Protein AF-E2A3V7-F1 (afdb_monomer_lite)

Secondary structure (DSSP, 8-state):
--------------HHHHHHHHHHHHHHHHHHHT--TTSS-GGGHHHHHHHHHHHHHTT-SSSPPPPPPHHHHHHHHHHHHHHHHHHHSHHHH---HHHHHHHHHHHHHTT--GGGBTTB-HHHHHHHS--SSHHHHHHHHHHHHHTTPPPPHHHHHHHHHHHHS-----SSS------------

pLDDT: mean 79.69, std 21.45, range [24.78, 97.12]

Foldseek 3Di:
DDDDPDPDDPDPQDPVNVVVLVVLVVVLVVLCVCQDPQLANVLCLLVNLLSNLVSVCVPPPPDDDDDDPPSSVSSLVVLLVVVVCLVPCCVPPNHDLLSLLSSLSSCLSVVHQCCPSVNHGSLCVSVVDQDPDPVSLVSSQVSCVSNVHDDDPVSVVVVVVVVPDPPDPPPDPDPDPDDPPPPDD

Structure (mmCIF, N/CA/C/O backbone):
data_AF-E2A3V7-F1
#
_entry.id   AF-E2A3V7-F1
#
loop_
_atom_site.group_PDB
_atom_site.id
_atom_site.type_symbol
_atom_site.label_atom_id
_atom_site.label_alt_id
_atom_site.label_comp_id
_atom_site.label_asym_id
_atom_site.label_entity_id
_atom_site.label_seq_id
_atom_site.pdbx_PDB_ins_code
_atom_site.Cartn_x
_atom_site.Cartn_y
_atom_site.Cartn_z
_atom_site.occupancy
_atom_site.B_iso_or_equiv
_atom_site.auth_seq_id
_atom_site.auth_comp_id
_atom_site.auth_asym_id
_atom_site.auth_atom_id
_atom_site.pdbx_PDB_model_num
ATOM 1 N N . MET A 1 1 ? 12.137 -19.706 5.304 1.00 30.70 1 MET A N 1
ATOM 2 C CA . MET A 1 1 ? 11.863 -20.109 6.697 1.00 30.70 1 MET A CA 1
ATOM 3 C C . MET A 1 1 ? 12.513 -19.044 7.560 1.00 30.70 1 MET A C 1
ATOM 5 O O . MET A 1 1 ? 13.729 -19.035 7.659 1.00 30.70 1 MET A O 1
ATOM 9 N N . PHE A 1 2 ? 11.740 -18.061 8.023 1.00 28.44 2 PHE A N 1
ATOM 10 C CA . PHE A 1 2 ? 12.255 -17.034 8.928 1.00 28.44 2 PHE A CA 1
ATOM 11 C C . PHE A 1 2 ? 12.338 -17.663 10.318 1.00 28.44 2 PHE A C 1
ATOM 13 O O . PHE A 1 2 ? 11.305 -17.965 10.907 1.00 28.44 2 PHE A O 1
ATOM 20 N N . SER A 1 3 ? 13.551 -17.925 10.801 1.00 24.78 3 SER A N 1
ATOM 21 C CA . SER A 1 3 ? 13.772 -18.336 12.187 1.00 24.78 3 SER A CA 1
ATOM 22 C C . SER A 1 3 ? 14.184 -17.111 12.990 1.00 24.78 3 SER A C 1
ATOM 24 O O . SER A 1 3 ? 15.312 -16.639 12.870 1.00 24.78 3 SER A O 1
ATOM 26 N N . LEU A 1 4 ? 13.267 -16.602 13.810 1.00 32.34 4 LEU A N 1
ATOM 27 C CA . LEU A 1 4 ? 13.596 -15.719 14.924 1.00 32.34 4 LEU A CA 1
ATOM 28 C C . LEU A 1 4 ? 14.219 -16.583 16.025 1.00 32.34 4 LEU A C 1
ATOM 30 O O . LEU A 1 4 ? 13.538 -17.388 16.656 1.00 32.34 4 LEU A O 1
ATOM 34 N N . ILE A 1 5 ? 15.526 -16.445 16.240 1.00 31.88 5 ILE A N 1
ATOM 35 C CA . ILE A 1 5 ? 16.156 -16.919 17.474 1.00 31.88 5 ILE A CA 1
ATOM 36 C C . ILE A 1 5 ? 15.884 -15.841 18.524 1.00 31.88 5 ILE A C 1
ATOM 38 O O . ILE A 1 5 ? 16.577 -14.827 18.572 1.00 31.88 5 ILE A O 1
ATOM 42 N N . ALA A 1 6 ? 14.857 -16.051 19.346 1.00 33.88 6 ALA A N 1
ATOM 43 C CA . ALA A 1 6 ? 14.651 -15.272 20.558 1.00 33.88 6 ALA A CA 1
ATOM 44 C C . ALA A 1 6 ? 15.677 -15.731 21.605 1.00 33.88 6 ALA A C 1
ATOM 46 O O . ALA A 1 6 ? 15.558 -16.813 22.183 1.00 33.88 6 ALA A O 1
ATOM 47 N N . LEU A 1 7 ? 16.710 -14.921 21.843 1.00 34.03 7 LEU A N 1
ATOM 48 C CA . LEU A 1 7 ? 17.455 -15.011 23.094 1.00 34.03 7 LEU A CA 1
ATOM 49 C C . LEU A 1 7 ? 16.530 -14.469 24.185 1.00 34.03 7 LEU A C 1
ATOM 51 O O . LEU A 1 7 ? 16.224 -13.280 24.204 1.00 34.03 7 LEU A O 1
ATOM 55 N N . ALA A 1 8 ? 16.050 -15.363 25.049 1.00 39.19 8 ALA A N 1
ATOM 56 C CA . ALA A 1 8 ? 15.228 -15.031 26.203 1.00 39.19 8 ALA A CA 1
ATOM 57 C C . ALA A 1 8 ? 16.027 -14.150 27.178 1.00 39.19 8 ALA A C 1
ATOM 59 O O . ALA A 1 8 ? 16.721 -14.643 28.065 1.00 39.19 8 ALA A O 1
ATOM 60 N N . GLY A 1 9 ? 15.954 -12.837 26.980 1.00 35.59 9 GLY A N 1
ATOM 61 C CA . GLY A 1 9 ? 16.241 -11.842 28.001 1.00 35.59 9 GLY A CA 1
ATOM 62 C C . GLY A 1 9 ? 14.918 -11.401 28.611 1.00 35.59 9 GLY A C 1
ATOM 63 O O . GLY A 1 9 ? 14.004 -11.043 27.873 1.00 35.59 9 GLY A O 1
ATOM 64 N N . ASN A 1 10 ? 14.795 -11.443 29.939 1.00 45.84 10 ASN A N 1
ATOM 65 C CA . ASN A 1 10 ? 13.705 -10.763 30.638 1.00 45.84 10 ASN A CA 1
ATOM 66 C C . ASN A 1 10 ? 13.708 -9.288 30.213 1.00 45.84 10 ASN A C 1
ATOM 68 O O . ASN A 1 10 ? 14.639 -8.558 30.552 1.00 45.84 10 ASN A O 1
ATOM 72 N N . VAL A 1 11 ? 12.693 -8.865 29.462 1.00 55.97 11 VAL A N 1
ATOM 73 C CA . VAL A 1 11 ? 12.508 -7.462 29.093 1.00 55.97 11 VAL A CA 1
ATOM 74 C C . VAL A 1 11 ? 11.832 -6.773 30.274 1.00 55.97 11 VAL A C 1
ATOM 76 O O . VAL A 1 11 ? 10.623 -6.882 30.462 1.00 55.97 11 VAL A O 1
ATOM 79 N N . GLU A 1 12 ? 12.618 -6.095 31.110 1.00 56.88 12 GLU A N 1
ATOM 80 C CA . GLU A 1 12 ? 12.076 -5.030 31.954 1.00 56.88 12 GLU A CA 1
ATOM 81 C C . GLU A 1 12 ? 11.557 -3.932 31.019 1.00 56.88 12 GLU A C 1
ATOM 83 O O . GLU A 1 12 ? 12.337 -3.250 30.358 1.00 56.88 12 GLU A O 1
ATOM 88 N N . MET A 1 13 ? 10.231 -3.813 30.920 1.00 61.72 13 MET A N 1
ATOM 89 C CA . MET A 1 13 ? 9.566 -2.771 30.140 1.00 61.72 13 MET A CA 1
ATOM 90 C C . MET A 1 13 ? 9.956 -1.405 30.713 1.00 61.72 13 MET A C 1
ATOM 92 O O . MET A 1 13 ? 9.699 -1.108 31.883 1.00 61.72 13 MET A O 1
ATOM 96 N N . THR A 1 14 ? 10.626 -0.586 29.908 1.00 78.19 14 THR A N 1
ATOM 97 C CA . THR A 1 14 ? 11.130 0.709 30.362 1.00 78.19 14 THR A CA 1
ATOM 98 C C . THR A 1 14 ? 10.001 1.740 30.391 1.00 78.19 14 THR A C 1
ATOM 100 O O . THR A 1 14 ? 8.995 1.612 29.697 1.00 78.19 14 THR A O 1
ATOM 103 N N . PHE A 1 15 ? 10.160 2.816 31.168 1.00 77.56 15 PHE A N 1
ATOM 104 C CA . PHE A 1 15 ? 9.196 3.929 31.183 1.00 77.56 15 PHE A CA 1
ATOM 105 C C . PHE A 1 15 ? 8.944 4.512 29.777 1.00 77.56 15 PHE A C 1
ATOM 107 O O . PHE A 1 15 ? 7.821 4.898 29.460 1.00 77.56 15 PHE A O 1
ATOM 114 N N . ALA A 1 16 ? 9.975 4.527 28.925 1.00 78.62 16 ALA A N 1
ATOM 115 C CA . ALA A 1 16 ? 9.869 4.975 27.540 1.00 78.62 16 ALA A CA 1
ATOM 116 C C . ALA A 1 16 ? 9.008 4.033 26.679 1.00 78.62 16 ALA A C 1
ATOM 118 O O . ALA A 1 16 ? 8.270 4.511 25.819 1.00 78.62 16 ALA A O 1
ATOM 119 N N . ASP A 1 17 ? 9.055 2.721 26.934 1.00 79.06 17 ASP A N 1
ATOM 120 C CA . ASP A 1 17 ? 8.226 1.739 26.224 1.00 79.06 17 ASP A CA 1
ATOM 121 C C . ASP A 1 17 ? 6.745 1.920 26.573 1.00 79.06 17 ASP A C 1
ATOM 123 O O . ASP A 1 17 ? 5.896 1.924 25.684 1.00 79.06 17 ASP A O 1
ATOM 127 N N . VAL A 1 18 ? 6.442 2.177 27.852 1.00 84.19 18 VAL A N 1
ATOM 128 C CA . VAL A 1 18 ? 5.075 2.471 28.314 1.00 84.19 18 VAL A CA 1
ATOM 129 C C . VAL A 1 18 ? 4.550 3.764 27.682 1.00 84.19 18 VAL A C 1
ATOM 131 O O . VAL A 1 18 ? 3.423 3.811 27.191 1.00 84.19 18 VAL A O 1
ATOM 134 N N . GLU A 1 19 ? 5.359 4.826 27.647 1.00 87.75 19 GLU A N 1
ATOM 13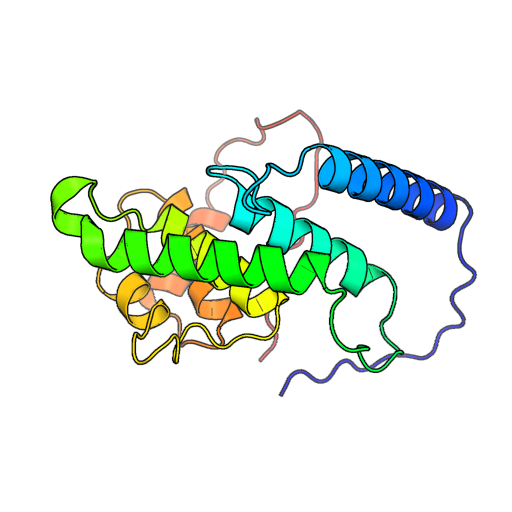5 C CA . GLU A 1 19 ? 4.974 6.082 26.994 1.00 87.75 19 GLU A CA 1
ATOM 136 C C . GLU A 1 19 ? 4.704 5.873 25.494 1.00 87.75 19 GLU A C 1
ATOM 138 O O . GLU A 1 19 ? 3.656 6.289 24.989 1.00 87.75 19 GLU A O 1
ATOM 143 N N . ALA A 1 20 ? 5.592 5.167 24.789 1.00 84.56 20 ALA A N 1
ATOM 144 C CA . ALA A 1 20 ? 5.411 4.839 23.378 1.00 84.56 20 ALA A CA 1
ATOM 145 C C . ALA A 1 20 ? 4.132 4.022 23.136 1.00 84.56 20 ALA A C 1
ATOM 147 O O . ALA A 1 20 ? 3.375 4.317 22.205 1.00 84.56 20 ALA A O 1
ATOM 148 N N . GLU A 1 21 ? 3.843 3.048 24.000 1.00 84.75 21 GLU A N 1
ATOM 149 C CA . GLU A 1 21 ? 2.642 2.226 23.909 1.00 84.75 21 GLU A CA 1
ATOM 150 C C . GLU A 1 21 ? 1.366 3.064 24.045 1.00 84.75 21 GLU A C 1
ATOM 152 O O . GLU A 1 21 ? 0.466 2.931 23.211 1.00 84.75 21 GLU A O 1
ATOM 157 N N . THR A 1 22 ? 1.314 3.993 25.007 1.00 88.62 22 THR A N 1
ATOM 158 C CA . THR A 1 22 ? 0.156 4.892 25.184 1.00 88.62 22 THR A CA 1
ATOM 159 C C . THR A 1 22 ? -0.054 5.826 23.989 1.00 88.62 22 THR A C 1
ATOM 161 O O . THR A 1 22 ? -1.193 6.086 23.581 1.00 88.62 22 THR A O 1
ATOM 164 N N . ILE A 1 23 ? 1.032 6.318 23.380 1.00 89.88 23 ILE A N 1
ATOM 165 C CA . ILE A 1 23 ? 0.968 7.159 22.179 1.00 89.88 23 ILE A CA 1
ATOM 166 C C . ILE A 1 23 ? 0.404 6.357 21.002 1.00 89.88 23 ILE A C 1
ATOM 168 O O . ILE A 1 23 ? -0.479 6.860 20.298 1.00 89.88 23 ILE A O 1
ATOM 172 N N . LEU A 1 24 ? 0.871 5.119 20.806 1.00 87.69 24 LEU A N 1
ATOM 173 C CA . LEU A 1 24 ? 0.377 4.221 19.760 1.00 87.69 24 LEU A CA 1
ATOM 174 C C . LEU A 1 24 ? -1.109 3.906 19.942 1.00 87.69 24 LEU A C 1
ATOM 176 O O . LEU A 1 24 ? -1.870 3.946 18.978 1.00 87.69 24 LEU A O 1
ATOM 180 N N . GLU A 1 25 ? -1.539 3.665 21.175 1.00 88.38 25 GLU A N 1
ATOM 181 C CA . GLU A 1 25 ? -2.933 3.384 21.517 1.00 88.38 25 GLU A CA 1
ATOM 182 C C . GLU A 1 25 ? -3.858 4.556 21.182 1.00 88.38 25 GLU A C 1
ATOM 184 O O . GLU A 1 25 ? -4.909 4.394 20.548 1.00 88.38 25 GLU A O 1
ATOM 189 N N . ARG A 1 26 ? -3.431 5.773 21.538 1.00 92.31 26 ARG A N 1
ATOM 190 C CA . ARG A 1 26 ? -4.162 7.000 21.216 1.00 92.31 26 ARG A CA 1
ATOM 191 C C . ARG A 1 26 ? -4.213 7.240 19.708 1.00 92.31 26 ARG A C 1
ATOM 193 O O . ARG A 1 26 ? -5.263 7.619 19.191 1.00 92.31 26 ARG A O 1
ATOM 200 N N . ALA A 1 27 ? -3.107 7.006 19.001 1.00 92.56 27 ALA A N 1
ATOM 201 C CA . ALA A 1 27 ? -3.040 7.147 17.550 1.00 92.56 27 ALA A CA 1
ATOM 202 C C . ALA A 1 27 ? -3.942 6.128 16.833 1.00 92.56 27 ALA A C 1
ATOM 204 O O . ALA A 1 27 ? -4.685 6.504 15.927 1.00 92.56 27 ALA A O 1
ATOM 205 N N . ALA A 1 28 ? -3.942 4.866 17.270 1.00 90.31 28 ALA A N 1
ATOM 206 C CA . ALA A 1 28 ? -4.816 3.826 16.733 1.00 90.31 28 ALA A CA 1
ATOM 207 C C . ALA A 1 28 ? -6.296 4.156 16.973 1.00 90.31 28 ALA A C 1
ATOM 209 O O . ALA A 1 28 ? -7.109 4.064 16.055 1.00 90.31 28 ALA A O 1
ATOM 210 N N . THR A 1 29 ? -6.641 4.615 18.180 1.00 91.19 29 THR A N 1
ATOM 211 C CA . THR A 1 29 ? -8.007 5.047 18.517 1.00 91.19 29 THR A CA 1
ATOM 212 C C . THR A 1 29 ? -8.454 6.216 17.639 1.00 91.19 29 THR A C 1
ATOM 214 O O . THR A 1 29 ? -9.566 6.210 17.107 1.00 91.19 29 THR A O 1
ATOM 217 N N . TRP A 1 30 ? -7.577 7.204 17.430 1.00 94.56 30 TRP A N 1
ATOM 218 C CA . TRP A 1 30 ? -7.853 8.312 16.520 1.00 94.56 30 TRP A CA 1
ATOM 219 C C . TRP A 1 30 ? -8.064 7.818 15.087 1.00 94.56 30 TRP A C 1
ATOM 221 O O . TRP A 1 30 ? -9.070 8.184 14.485 1.00 94.56 30 TRP A O 1
ATOM 231 N N . LEU A 1 31 ? -7.205 6.936 14.564 1.00 93.81 31 LEU A N 1
ATOM 232 C CA . LEU A 1 31 ? -7.370 6.368 13.222 1.00 93.81 31 LEU A CA 1
ATOM 233 C C . LEU A 1 31 ? -8.739 5.705 13.061 1.00 93.81 31 LEU A C 1
ATOM 235 O O . LEU A 1 31 ? -9.456 6.048 12.121 1.00 93.81 31 LEU A O 1
ATOM 239 N N . TRP A 1 32 ? -9.144 4.842 14.001 1.00 92.62 32 TRP A N 1
ATOM 240 C CA . TRP A 1 32 ? -10.462 4.196 13.983 1.00 92.62 32 TRP A CA 1
ATOM 241 C C . TRP A 1 32 ? -11.625 5.193 13.979 1.00 92.62 32 TRP A C 1
ATOM 243 O O . TRP A 1 32 ? -12.625 4.947 13.308 1.00 92.62 32 TRP A O 1
ATOM 253 N N . SER A 1 33 ? -11.487 6.338 14.658 1.00 92.56 33 SER A N 1
ATOM 254 C CA . SER A 1 33 ? -12.504 7.401 14.649 1.00 92.56 33 SER A CA 1
ATOM 255 C C . SER A 1 33 ? -12.647 8.119 13.301 1.00 92.56 33 SER A C 1
ATOM 257 O O . SER A 1 33 ? -13.683 8.725 13.045 1.00 92.56 33 SER A O 1
ATOM 259 N N . GLN A 1 34 ? -11.618 8.067 12.447 1.00 95.69 34 GLN A N 1
ATOM 260 C CA . GLN A 1 34 ? -11.614 8.709 11.127 1.00 95.69 34 GLN A CA 1
ATOM 261 C C . GLN A 1 34 ? -12.151 7.801 10.012 1.00 95.69 34 GLN A C 1
ATOM 263 O O . GLN A 1 34 ? -12.197 8.223 8.857 1.00 95.69 34 GLN A O 1
ATOM 268 N N . ARG A 1 35 ? -12.519 6.556 10.334 1.00 94.06 35 ARG A N 1
ATOM 269 C CA . ARG A 1 35 ? -13.013 5.593 9.350 1.00 94.06 35 ARG A CA 1
ATOM 270 C C . ARG A 1 35 ? -14.336 6.066 8.749 1.00 94.06 35 ARG A C 1
ATOM 272 O O . ARG A 1 35 ? -15.234 6.502 9.470 1.00 94.06 35 ARG A O 1
ATOM 279 N N . ASP A 1 36 ? -14.466 5.942 7.435 1.00 94.12 36 ASP A N 1
ATOM 280 C CA . ASP A 1 36 ? -15.695 6.282 6.728 1.00 94.12 36 ASP A CA 1
ATOM 281 C C . ASP A 1 36 ? -16.796 5.211 6.900 1.00 94.12 36 ASP A C 1
ATOM 283 O O . ASP A 1 36 ? -16.622 4.163 7.535 1.00 94.12 36 ASP A O 1
ATOM 287 N N . LYS A 1 37 ? -17.973 5.496 6.333 1.00 93.38 37 LYS A N 1
ATOM 288 C CA . LYS A 1 37 ? -19.150 4.611 6.371 1.00 93.38 37 LYS A CA 1
ATOM 289 C C . LYS A 1 37 ? -18.957 3.288 5.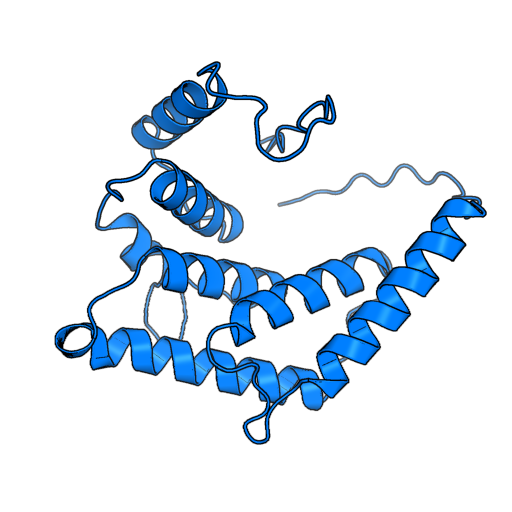617 1.00 93.38 37 LYS A C 1
ATOM 291 O O . LYS A 1 37 ? -19.688 2.342 5.890 1.00 93.38 37 LYS A O 1
ATOM 296 N N . ASP A 1 38 ? -17.997 3.232 4.697 1.00 92.44 38 ASP A N 1
ATOM 297 C CA . ASP A 1 38 ? -17.695 2.069 3.860 1.00 92.44 38 ASP A CA 1
ATOM 298 C C . ASP A 1 38 ? -16.561 1.227 4.490 1.00 92.44 38 ASP A C 1
ATOM 300 O O . ASP A 1 38 ? -15.994 0.339 3.860 1.00 92.44 38 ASP A O 1
ATOM 304 N N . ALA A 1 39 ? -16.249 1.487 5.768 1.00 92.31 39 ALA A N 1
ATOM 305 C CA . ALA A 1 39 ? -15.186 0.855 6.544 1.00 92.31 39 ALA A CA 1
ATOM 306 C C . ALA A 1 39 ? -13.762 1.094 5.997 1.00 92.31 39 ALA A C 1
ATOM 308 O O . ALA A 1 39 ? -12.849 0.318 6.305 1.00 92.31 39 ALA A O 1
ATOM 309 N N . GLY A 1 40 ? -13.556 2.176 5.241 1.00 93.38 40 GLY A N 1
ATOM 310 C CA . GLY A 1 40 ? -12.275 2.587 4.668 1.00 93.38 40 GLY A CA 1
ATOM 311 C C . GLY A 1 40 ? -11.782 3.957 5.147 1.00 93.38 40 GLY A C 1
ATOM 312 O O . GLY A 1 40 ? -12.306 4.552 6.091 1.00 93.38 40 GLY A O 1
ATOM 313 N N . TRP A 1 41 ? -10.725 4.435 4.485 1.00 95.50 41 TRP A N 1
ATOM 314 C CA . TRP A 1 41 ? -10.163 5.787 4.630 1.00 95.50 41 TRP A CA 1
ATOM 315 C C . TRP A 1 41 ? -9.984 6.427 3.246 1.00 95.50 41 TRP A C 1
ATOM 317 O O . TRP A 1 41 ? -8.936 6.995 2.928 1.00 95.50 41 TRP A O 1
ATOM 327 N N . GLY A 1 42 ? -10.983 6.273 2.372 1.00 91.25 42 GLY A N 1
ATOM 328 C CA . GLY A 1 42 ? -10.890 6.707 0.978 1.00 91.25 42 GLY A CA 1
ATOM 329 C C . GLY A 1 42 ? -9.661 6.127 0.262 1.00 91.25 42 GLY A C 1
ATOM 330 O O . GLY A 1 42 ? -9.529 4.920 0.110 1.00 91.25 42 GLY A O 1
ATOM 331 N N . ASN A 1 43 ? -8.737 6.986 -0.179 1.00 90.06 43 ASN A N 1
ATOM 332 C CA . ASN A 1 43 ? -7.533 6.553 -0.904 1.00 90.06 43 ASN A CA 1
ATOM 333 C C . ASN A 1 43 ? -6.432 5.960 -0.006 1.00 90.06 43 ASN A C 1
ATOM 335 O O . ASN A 1 43 ? -5.453 5.429 -0.535 1.00 90.06 43 ASN A O 1
ATOM 339 N N . ASP A 1 44 ? -6.565 6.056 1.318 1.00 94.56 44 ASP A N 1
ATOM 340 C CA . ASP A 1 44 ? -5.526 5.681 2.280 1.00 94.56 44 ASP A CA 1
ATOM 341 C C . ASP A 1 44 ? -5.852 4.395 3.056 1.00 94.56 44 ASP A C 1
ATOM 343 O O . ASP A 1 44 ? -5.067 3.997 3.920 1.00 94.56 44 ASP A O 1
ATOM 347 N N . THR A 1 45 ? -6.948 3.694 2.725 1.00 95.19 45 THR A N 1
ATOM 348 C CA . THR A 1 45 ? -7.381 2.445 3.386 1.00 95.19 45 THR A CA 1
ATOM 349 C C . THR A 1 45 ? -6.225 1.458 3.567 1.00 95.19 45 THR A C 1
ATOM 351 O O . THR A 1 45 ? -5.980 0.967 4.668 1.00 95.19 45 THR A O 1
ATOM 354 N N . HIS A 1 46 ? -5.444 1.218 2.512 1.00 94.06 46 HIS A N 1
ATOM 355 C CA . HIS A 1 46 ? -4.298 0.308 2.547 1.00 94.06 46 HIS A CA 1
ATOM 356 C C . HIS A 1 46 ? -3.158 0.780 3.462 1.00 94.06 46 HIS A C 1
ATOM 358 O O . HIS A 1 46 ? -2.485 -0.044 4.078 1.00 94.06 46 HIS A O 1
ATOM 364 N N . ARG A 1 47 ? -2.926 2.096 3.572 1.00 94.00 47 ARG A N 1
ATOM 365 C CA . ARG A 1 47 ? -1.867 2.656 4.426 1.00 94.00 47 ARG A CA 1
ATOM 366 C C . ARG A 1 47 ? -2.251 2.539 5.883 1.00 94.00 47 ARG A C 1
ATOM 368 O O . ARG A 1 47 ? -1.448 2.075 6.686 1.00 94.00 47 ARG A O 1
ATOM 375 N N . VAL A 1 48 ? -3.482 2.928 6.203 1.00 94.06 48 VAL A N 1
ATOM 376 C CA . VAL A 1 48 ? -4.009 2.837 7.563 1.00 94.06 48 VAL A CA 1
ATOM 377 C C . VAL A 1 48 ? -4.042 1.379 8.006 1.00 94.06 48 VAL A C 1
ATOM 379 O O . VAL A 1 48 ? -3.549 1.068 9.087 1.00 94.06 48 VAL A O 1
ATOM 382 N N . LEU A 1 49 ? -4.509 0.469 7.147 1.00 93.06 49 LEU A N 1
ATOM 383 C CA . LEU A 1 49 ? -4.523 -0.960 7.449 1.00 93.06 49 LEU A CA 1
ATOM 384 C C . LEU A 1 49 ? -3.114 -1.511 7.707 1.00 93.06 49 LEU A C 1
ATOM 386 O O . LEU A 1 49 ? -2.902 -2.198 8.705 1.00 93.06 49 LEU A O 1
ATOM 390 N N . LEU A 1 50 ? -2.140 -1.176 6.853 1.00 93.44 50 LEU A N 1
ATOM 391 C CA . LEU A 1 50 ? -0.741 -1.562 7.044 1.00 93.44 50 LEU A CA 1
ATOM 392 C C . LEU A 1 50 ? -0.196 -1.061 8.390 1.00 93.44 50 LEU A C 1
ATOM 394 O O . LEU A 1 50 ? 0.370 -1.845 9.147 1.00 93.44 50 LEU A O 1
ATOM 398 N N . VAL A 1 51 ? -0.393 0.221 8.707 1.00 92.38 51 VAL A N 1
ATOM 399 C CA . VAL A 1 51 ? 0.104 0.827 9.952 1.00 92.38 51 VAL A CA 1
ATOM 400 C C . VAL A 1 51 ? -0.553 0.200 11.180 1.00 92.38 51 VAL A C 1
ATOM 402 O O . VAL A 1 51 ? 0.156 -0.161 12.115 1.00 92.38 51 VAL A O 1
ATOM 405 N N . LEU A 1 52 ? -1.875 0.002 11.172 1.00 90.31 52 LEU A N 1
ATOM 406 C CA . LEU A 1 52 ? -2.591 -0.651 12.274 1.00 90.31 52 LEU A CA 1
ATOM 407 C C . LEU A 1 52 ? -2.084 -2.079 12.510 1.00 90.31 52 LEU A C 1
ATOM 409 O O . LEU A 1 52 ? -1.947 -2.505 13.656 1.00 90.31 52 LEU A O 1
ATOM 413 N N . ARG A 1 53 ? -1.764 -2.819 11.442 1.00 88.44 53 ARG A N 1
ATOM 414 C CA . ARG A 1 53 ? -1.196 -4.166 11.565 1.00 88.44 53 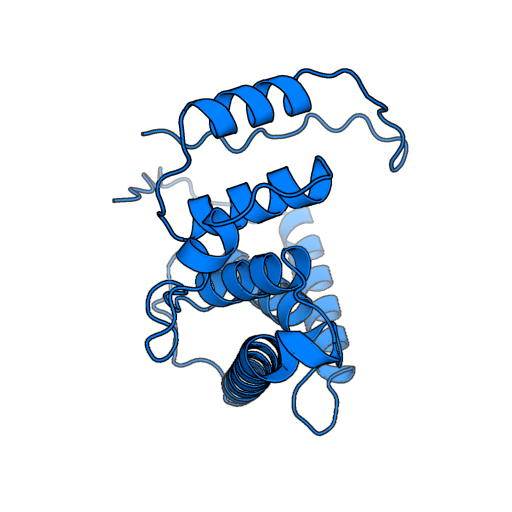ARG A CA 1
ATOM 415 C C . ARG A 1 53 ? 0.222 -4.164 12.098 1.00 88.44 53 ARG A C 1
ATOM 417 O O . ARG A 1 53 ? 0.502 -4.946 12.996 1.00 88.44 53 ARG A O 1
ATOM 424 N N . LEU A 1 54 ? 1.088 -3.290 11.597 1.00 86.69 54 LEU A N 1
ATOM 425 C CA . LEU A 1 54 ? 2.456 -3.178 12.102 1.00 86.69 54 LEU A CA 1
ATOM 426 C C . LEU A 1 54 ? 2.480 -2.744 13.576 1.00 86.69 54 LEU A C 1
ATOM 428 O O . LEU A 1 54 ? 3.233 -3.314 14.360 1.00 86.69 54 LEU A O 1
ATOM 432 N N . ALA A 1 55 ? 1.608 -1.812 13.972 1.00 84.44 55 ALA A N 1
ATOM 433 C CA . ALA A 1 55 ? 1.471 -1.387 15.364 1.00 84.44 55 ALA A CA 1
ATOM 434 C C . ALA A 1 55 ? 0.995 -2.527 16.280 1.00 84.44 55 ALA A C 1
ATOM 436 O O . ALA A 1 55 ? 1.470 -2.644 17.404 1.00 84.44 55 ALA A O 1
ATOM 437 N N . ASN A 1 56 ? 0.088 -3.386 15.801 1.00 78.50 56 ASN A N 1
ATOM 438 C CA . ASN A 1 56 ? -0.409 -4.515 16.586 1.00 78.50 56 ASN A CA 1
ATOM 439 C C . ASN A 1 56 ? 0.590 -5.681 16.656 1.00 78.50 56 ASN A C 1
ATOM 441 O O . ASN A 1 56 ? 0.694 -6.334 17.685 1.00 78.50 56 ASN A O 1
ATOM 445 N N . LEU A 1 57 ? 1.344 -5.933 15.580 1.00 65.00 57 LEU A N 1
ATOM 446 C CA . LEU A 1 57 ? 2.419 -6.933 15.577 1.00 65.00 57 LEU A CA 1
ATOM 447 C C . LEU A 1 57 ? 3.533 -6.576 16.568 1.00 65.00 57 LEU A C 1
ATOM 449 O O . LEU A 1 57 ? 4.119 -7.469 17.155 1.00 65.00 57 LEU A O 1
ATOM 453 N N . SER A 1 58 ? 3.774 -5.284 16.810 1.00 59.81 58 SER A N 1
ATOM 454 C CA . SER A 1 58 ? 4.733 -4.828 17.823 1.00 59.81 58 SER A CA 1
ATOM 455 C C . SER A 1 58 ? 4.329 -5.156 19.269 1.00 59.81 58 SER A C 1
ATOM 457 O O . SER A 1 58 ? 5.152 -4.965 20.162 1.00 59.81 58 SER A O 1
ATOM 459 N N . ARG A 1 59 ? 3.078 -5.566 19.525 1.00 61.62 59 ARG A N 1
ATOM 460 C CA . ARG A 1 59 ? 2.536 -5.758 20.881 1.00 61.62 59 ARG A CA 1
ATOM 461 C C . ARG A 1 59 ? 2.534 -7.213 21.356 1.00 61.62 59 ARG A C 1
ATOM 463 O O . ARG A 1 59 ? 2.582 -7.432 22.557 1.00 61.62 59 ARG A O 1
ATOM 470 N N . ASP A 1 60 ? 2.495 -8.191 20.449 1.00 54.06 60 ASP A N 1
ATOM 471 C CA . ASP A 1 60 ? 2.274 -9.603 20.798 1.00 54.06 60 ASP A CA 1
ATOM 472 C C . ASP A 1 60 ? 3.121 -10.554 19.931 1.00 54.06 60 ASP A C 1
ATOM 474 O O . ASP A 1 60 ? 2.644 -11.127 18.951 1.00 54.06 60 ASP A O 1
ATOM 478 N N . ASP A 1 61 ? 4.381 -10.781 20.319 1.00 54.69 61 ASP A N 1
ATOM 479 C CA . ASP A 1 61 ? 5.234 -11.808 19.690 1.00 54.69 61 ASP A CA 1
ATOM 480 C C . ASP A 1 61 ? 4.856 -13.246 20.119 1.00 54.69 61 ASP A C 1
ATOM 482 O O . ASP A 1 61 ? 5.247 -14.215 19.469 1.00 54.69 61 ASP A O 1
ATOM 486 N N . ASN A 1 62 ? 4.079 -13.409 21.201 1.00 52.12 62 ASN A N 1
ATOM 487 C CA . ASN A 1 62 ? 3.834 -14.706 21.854 1.00 52.12 62 ASN A CA 1
ATOM 488 C C . ASN A 1 62 ? 2.368 -15.173 21.868 1.00 52.12 62 ASN A C 1
ATOM 490 O O . ASN A 1 62 ? 2.070 -16.221 22.448 1.00 52.12 62 ASN A O 1
ATOM 494 N N . VAL A 1 63 ? 1.445 -14.443 21.239 1.00 51.75 63 VAL A N 1
ATOM 495 C CA . VAL A 1 63 ? 0.017 -14.792 21.249 1.00 51.75 63 VAL A CA 1
ATOM 496 C C . VAL A 1 63 ? -0.424 -15.210 19.852 1.00 51.75 63 VAL A C 1
ATOM 498 O O . VAL A 1 63 ? -0.341 -14.450 18.891 1.00 51.75 63 VAL A O 1
ATOM 501 N N . THR A 1 64 ? -0.922 -16.445 19.732 1.00 50.53 64 THR A N 1
ATOM 502 C CA . THR A 1 64 ? -1.608 -16.921 18.523 1.00 50.53 64 THR A CA 1
ATOM 503 C C . THR A 1 64 ? -2.686 -15.908 18.131 1.00 50.53 64 THR A C 1
ATOM 505 O O . THR A 1 64 ? -3.559 -15.641 18.962 1.00 50.53 64 THR A O 1
ATOM 508 N N . PRO A 1 65 ? -2.666 -15.348 16.906 1.00 53.88 65 PRO A N 1
ATOM 509 C CA . PRO A 1 65 ? -3.599 -14.296 16.546 1.00 53.88 65 PRO A CA 1
ATOM 510 C C . PRO A 1 65 ? -5.031 -14.817 16.673 1.00 53.88 65 PRO A C 1
ATOM 512 O O . PRO A 1 65 ? -5.432 -15.741 15.962 1.00 53.88 65 PRO A O 1
ATOM 515 N N . SER A 1 66 ? -5.810 -14.217 17.577 1.00 58.94 66 SER A N 1
ATOM 516 C CA . SER A 1 66 ? -7.265 -14.354 17.552 1.00 58.94 66 SER A CA 1
ATOM 517 C C . SER A 1 66 ? -7.778 -13.952 16.169 1.00 58.94 66 SER A C 1
ATOM 519 O O . SER A 1 66 ? -7.151 -13.142 15.474 1.00 58.94 66 SER A O 1
ATOM 521 N N . ALA A 1 67 ? -8.937 -14.491 15.777 1.00 60.78 67 ALA A N 1
ATOM 522 C CA . ALA A 1 67 ? -9.635 -14.018 14.589 1.00 60.78 67 ALA A CA 1
ATOM 523 C C . ALA A 1 67 ? -9.676 -12.476 14.603 1.00 60.78 67 ALA A C 1
ATOM 525 O O . ALA A 1 67 ? -9.951 -11.890 15.660 1.00 60.78 67 ALA A O 1
ATOM 526 N N . PRO A 1 68 ? -9.354 -11.816 13.474 1.00 70.06 68 PRO A N 1
ATOM 527 C CA . PRO A 1 68 ? -9.287 -10.365 13.425 1.00 70.06 68 PRO A CA 1
ATOM 528 C C . PRO A 1 68 ? -10.640 -9.767 13.842 1.00 70.06 68 PRO A C 1
ATOM 530 O O . PRO A 1 68 ? -11.673 -10.323 13.452 1.00 70.06 68 PRO A O 1
ATOM 533 N N . PRO A 1 69 ? -10.661 -8.647 14.591 1.00 83.75 69 PRO A N 1
ATOM 534 C CA . PRO A 1 69 ? -11.900 -7.949 14.925 1.00 83.75 69 PRO A CA 1
ATOM 535 C C . PRO A 1 69 ? -12.751 -7.698 13.675 1.00 83.75 69 PRO A C 1
ATOM 537 O O . PRO A 1 69 ? -12.206 -7.501 12.584 1.00 83.75 69 PRO A O 1
ATOM 540 N N . LEU A 1 70 ? -14.078 -7.702 13.817 1.00 87.31 70 LEU A N 1
ATOM 541 C CA . LEU A 1 70 ? -15.002 -7.531 12.688 1.00 87.31 70 LEU A CA 1
ATOM 542 C C . LEU A 1 70 ? -14.695 -6.248 11.902 1.00 87.31 70 LEU A C 1
ATOM 544 O O . LEU A 1 70 ? -14.712 -6.238 10.676 1.00 87.31 70 LEU A O 1
ATOM 548 N N . GLU A 1 71 ? -14.335 -5.186 12.611 1.00 87.94 71 GLU A N 1
ATOM 549 C CA . GLU A 1 71 ? -13.922 -3.899 12.067 1.00 87.94 71 GLU A CA 1
ATOM 550 C C . GLU A 1 71 ? -12.751 -4.036 11.096 1.00 87.94 71 GLU A C 1
ATOM 552 O O . GLU A 1 71 ? -12.757 -3.429 10.026 1.00 87.94 71 GLU A O 1
ATOM 557 N N . LEU A 1 72 ? -11.768 -4.858 11.461 1.00 88.44 72 LEU A N 1
ATOM 558 C CA . LEU A 1 72 ? -10.583 -5.116 10.659 1.00 88.44 72 LEU A CA 1
ATOM 559 C C . LEU A 1 72 ? -10.916 -5.996 9.447 1.00 88.44 72 LEU A C 1
ATOM 561 O O . LEU A 1 72 ? -10.365 -5.783 8.369 1.00 88.44 72 LEU A O 1
ATOM 565 N N . GLN A 1 73 ? -11.844 -6.947 9.597 1.00 91.00 73 GLN A N 1
ATOM 566 C CA . GLN A 1 73 ? -12.334 -7.762 8.481 1.00 91.00 73 GLN A CA 1
ATOM 567 C C . GLN A 1 73 ? -13.074 -6.915 7.439 1.00 91.00 73 GLN A C 1
ATOM 569 O O . GLN A 1 73 ? -12.847 -7.085 6.242 1.00 91.00 73 GLN A O 1
ATOM 574 N N . LEU A 1 74 ? -13.917 -5.976 7.879 1.00 93.62 74 LEU A N 1
ATOM 575 C CA . LEU A 1 74 ? -14.630 -5.060 6.986 1.00 93.62 74 LEU A CA 1
ATOM 576 C C . LEU A 1 74 ? -13.657 -4.169 6.211 1.00 93.62 74 LEU A C 1
ATOM 578 O O . LEU A 1 74 ? -13.749 -4.089 4.988 1.00 93.62 74 LEU A O 1
ATOM 582 N N . THR A 1 75 ? -12.672 -3.579 6.892 1.00 94.31 75 THR A N 1
ATOM 583 C CA . THR A 1 75 ? -11.623 -2.789 6.233 1.00 94.31 75 THR A CA 1
ATOM 584 C C . THR A 1 75 ? -10.803 -3.628 5.251 1.00 94.31 75 THR A C 1
ATOM 586 O O . THR A 1 75 ? -10.480 -3.155 4.162 1.00 94.31 75 THR A O 1
ATOM 589 N N . ALA A 1 76 ? -10.497 -4.887 5.582 1.00 94.00 76 ALA A N 1
ATOM 590 C CA . ALA A 1 76 ? -9.819 -5.789 4.654 1.00 94.00 76 ALA A CA 1
ATOM 591 C C . ALA A 1 76 ? -10.655 -6.024 3.387 1.00 94.00 76 ALA A C 1
ATOM 593 O O . ALA A 1 76 ? -10.127 -5.915 2.284 1.00 94.00 76 ALA A O 1
ATOM 594 N N . LYS A 1 77 ? -11.966 -6.264 3.523 1.00 95.56 77 LYS A N 1
ATOM 595 C CA . LYS A 1 77 ? -12.872 -6.412 2.373 1.00 95.56 77 LYS A CA 1
ATOM 596 C C . LYS A 1 77 ? -12.999 -5.143 1.545 1.00 95.56 77 LYS A C 1
ATOM 598 O O . LYS A 1 77 ? -12.974 -5.232 0.320 1.00 95.56 77 LYS A O 1
ATOM 603 N N . GLN A 1 78 ? -13.046 -3.981 2.185 1.00 96.62 78 GLN A N 1
ATOM 604 C CA . GLN A 1 78 ? -13.028 -2.707 1.475 1.00 96.62 78 GLN A CA 1
ATOM 605 C C . GLN A 1 78 ? -11.740 -2.547 0.651 1.00 96.62 78 GLN A C 1
ATOM 607 O O . GLN A 1 78 ? -11.798 -2.223 -0.533 1.00 96.62 78 GLN A O 1
ATOM 612 N N . MET A 1 79 ? -10.580 -2.879 1.226 1.00 96.38 79 MET A N 1
ATOM 613 C CA . MET A 1 79 ? -9.306 -2.870 0.503 1.00 96.38 79 MET A CA 1
ATOM 614 C C . MET A 1 79 ? -9.297 -3.849 -0.685 1.00 96.38 79 MET A C 1
ATOM 616 O O . MET A 1 79 ? -8.829 -3.494 -1.764 1.00 96.38 79 MET A O 1
ATOM 620 N N . GLU A 1 80 ? -9.813 -5.071 -0.520 1.00 96.38 80 GLU A N 1
ATOM 621 C CA . GLU A 1 80 ? -9.911 -6.043 -1.620 1.00 96.38 80 GLU A CA 1
ATOM 622 C C . GLU A 1 80 ? -10.746 -5.493 -2.793 1.00 96.38 80 GLU A C 1
ATOM 624 O O . GLU A 1 80 ? -10.345 -5.639 -3.950 1.00 96.38 80 GLU A O 1
ATOM 629 N N . LEU A 1 81 ? -11.865 -4.812 -2.513 1.00 95.62 81 LEU A N 1
ATOM 630 C CA . LEU A 1 81 ? -12.683 -4.158 -3.540 1.00 95.62 81 LEU A CA 1
ATOM 631 C C . LEU A 1 81 ? -11.909 -3.056 -4.269 1.00 95.62 81 LEU A C 1
ATOM 633 O O . LEU A 1 81 ? -11.962 -2.977 -5.497 1.00 95.62 81 LEU A O 1
ATOM 637 N N . GLU A 1 82 ? -11.155 -2.231 -3.542 1.00 94.56 82 GLU A N 1
ATOM 638 C CA . GLU A 1 82 ? -10.317 -1.195 -4.151 1.00 94.56 82 GLU A CA 1
ATOM 639 C C . GLU A 1 82 ? -9.243 -1.786 -5.084 1.00 94.56 82 GLU A C 1
ATOM 641 O O . GLU A 1 82 ? -8.996 -1.237 -6.162 1.00 94.56 82 GLU A O 1
ATOM 646 N N . ILE A 1 83 ? -8.641 -2.928 -4.719 1.00 95.25 83 ILE A N 1
ATOM 647 C CA . ILE A 1 83 ? -7.685 -3.647 -5.578 1.00 95.25 83 ILE A CA 1
ATOM 648 C C . ILE A 1 83 ? -8.381 -4.136 -6.850 1.00 95.25 83 ILE A C 1
ATOM 650 O O . ILE A 1 83 ? -7.878 -3.907 -7.951 1.00 95.25 83 ILE A O 1
ATOM 654 N N . VAL A 1 84 ? -9.548 -4.776 -6.729 1.00 94.56 84 VAL A N 1
ATOM 655 C CA . VAL A 1 84 ? -10.317 -5.249 -7.894 1.00 94.56 84 VAL A CA 1
ATOM 656 C C . VAL A 1 84 ? -10.668 -4.083 -8.821 1.00 94.56 84 VAL A C 1
ATOM 658 O O . VAL A 1 84 ? -10.490 -4.186 -10.035 1.00 94.56 84 VAL A O 1
ATOM 661 N N . LEU A 1 85 ? -11.085 -2.941 -8.269 1.00 92.25 85 LEU A N 1
ATOM 662 C CA . LEU A 1 85 ? -11.366 -1.736 -9.049 1.00 92.25 85 LEU A CA 1
ATOM 663 C C . LEU A 1 85 ? -10.117 -1.191 -9.753 1.00 92.25 85 LEU A C 1
ATOM 665 O O . LEU A 1 85 ? -10.212 -0.806 -10.920 1.00 92.25 85 LEU A O 1
ATOM 669 N N . LEU A 1 86 ? -8.953 -1.192 -9.091 1.00 92.00 86 LEU A N 1
ATOM 670 C CA . LEU A 1 86 ? -7.674 -0.810 -9.700 1.00 92.00 86 LEU A CA 1
ATOM 671 C C . LEU A 1 86 ? -7.329 -1.718 -10.890 1.00 92.00 86 LEU A C 1
ATOM 673 O O . LEU A 1 86 ? -6.894 -1.225 -11.930 1.00 92.00 86 LEU A O 1
ATOM 677 N N . LEU A 1 87 ? -7.548 -3.029 -10.756 1.00 91.31 87 LEU A N 1
ATOM 678 C CA . LEU A 1 87 ? -7.273 -4.006 -11.811 1.00 91.31 87 LEU A CA 1
ATOM 679 C C . LEU A 1 87 ? -8.268 -3.912 -12.972 1.00 91.31 87 LEU A C 1
ATOM 681 O O . LEU A 1 87 ? -7.862 -3.995 -14.128 1.00 91.31 87 LEU A O 1
ATOM 685 N N . TRP A 1 88 ? -9.560 -3.717 -12.710 1.00 90.94 88 TRP A N 1
ATOM 686 C CA . TRP A 1 88 ? -10.578 -3.654 -13.764 1.00 90.94 88 TRP A CA 1
ATOM 687 C C . TRP A 1 88 ? -10.596 -2.318 -14.504 1.00 90.94 88 TRP A C 1
ATOM 689 O O . TRP A 1 88 ? -10.680 -2.300 -15.731 1.00 90.94 88 TRP A O 1
ATOM 699 N N . ARG A 1 89 ? -10.462 -1.195 -13.791 1.00 89.81 89 ARG A N 1
ATOM 700 C CA . ARG A 1 89 ? -10.559 0.155 -14.376 1.00 89.81 89 ARG A CA 1
ATOM 701 C C . ARG A 1 89 ? -9.210 0.744 -14.793 1.00 89.81 89 ARG A C 1
ATOM 703 O O . ARG A 1 89 ? -9.132 1.936 -15.088 1.00 89.81 89 ARG A O 1
ATOM 710 N N . HIS A 1 90 ? -8.156 -0.073 -14.880 1.00 85.00 90 HIS A N 1
ATOM 711 C CA . HIS A 1 90 ? -6.808 0.383 -15.247 1.00 85.00 90 HIS A CA 1
ATOM 712 C C . HIS A 1 90 ? -6.752 1.111 -16.602 1.00 85.00 90 HIS A C 1
ATOM 714 O O . HIS A 1 90 ? -5.888 1.962 -16.798 1.00 85.00 90 HIS A O 1
ATOM 720 N N . ARG A 1 91 ? -7.672 0.808 -17.532 1.00 84.56 91 ARG A N 1
ATOM 721 C CA . ARG A 1 91 ? -7.768 1.493 -18.834 1.00 84.56 91 ARG A CA 1
ATOM 722 C C . ARG A 1 91 ? -8.375 2.894 -18.749 1.00 84.56 91 ARG A C 1
ATOM 724 O O . ARG A 1 91 ? -8.053 3.731 -19.579 1.00 84.56 91 ARG A O 1
ATOM 731 N N . GLU A 1 92 ? -9.249 3.135 -17.776 1.00 87.25 92 GLU A N 1
ATOM 732 C CA . GLU A 1 92 ? -9.950 4.414 -17.604 1.00 87.25 92 GLU A CA 1
ATOM 733 C C . GLU A 1 92 ? -9.166 5.374 -16.706 1.00 87.25 92 GLU A C 1
ATOM 735 O O . GLU A 1 92 ? -9.061 6.559 -17.002 1.00 87.25 92 GLU A O 1
ATOM 740 N N . VAL A 1 93 ? -8.628 4.858 -15.596 1.00 80.25 93 VAL A N 1
ATOM 741 C CA . VAL A 1 93 ? -8.006 5.660 -14.524 1.00 80.25 93 VAL A CA 1
ATOM 742 C C . VAL A 1 93 ? -6.472 5.616 -14.592 1.00 80.25 93 VAL A C 1
ATOM 744 O O . VAL A 1 93 ? -5.790 6.385 -13.920 1.00 80.25 93 VAL A O 1
ATOM 747 N N . GLY A 1 94 ? -5.916 4.744 -15.435 1.00 82.50 94 GLY A N 1
ATOM 748 C CA . GLY A 1 94 ? -4.488 4.457 -15.475 1.00 82.50 94 GLY A CA 1
ATOM 749 C C . GLY A 1 94 ? -4.069 3.468 -14.385 1.00 82.50 94 GLY A C 1
ATOM 750 O O . GLY A 1 94 ? -4.660 3.380 -13.307 1.00 82.50 94 GLY A O 1
ATOM 751 N N . PHE A 1 95 ? -3.029 2.693 -14.677 1.00 86.88 95 PHE A N 1
ATOM 752 C CA . PHE A 1 95 ? -2.442 1.758 -13.724 1.00 86.88 95 PHE A CA 1
ATOM 753 C C . PHE A 1 95 ? -1.425 2.474 -12.824 1.00 86.88 95 PHE A C 1
ATOM 755 O O . PHE A 1 95 ? -0.506 3.120 -13.323 1.00 86.88 95 PHE A O 1
ATOM 762 N N . SER A 1 96 ? -1.564 2.337 -11.500 1.00 90.25 96 SER A N 1
ATOM 763 C CA . SER A 1 96 ? -0.627 2.912 -10.525 1.00 90.25 96 SER A CA 1
ATOM 764 C C . SER A 1 96 ? 0.203 1.814 -9.842 1.00 90.25 96 SER A C 1
ATOM 766 O O . SER A 1 96 ? -0.322 1.129 -8.956 1.00 90.25 96 SER A O 1
ATOM 768 N N . PRO A 1 97 ? 1.499 1.654 -10.188 1.00 91.19 97 PRO A N 1
ATOM 769 C CA . PRO A 1 97 ? 2.366 0.663 -9.548 1.00 91.19 97 PRO A CA 1
ATOM 770 C C . PRO A 1 97 ? 2.599 0.970 -8.063 1.00 91.19 97 PRO A C 1
ATOM 772 O O . PRO A 1 97 ? 2.676 0.050 -7.257 1.00 91.19 97 PRO A O 1
ATOM 775 N N . VAL A 1 98 ? 2.630 2.251 -7.676 1.00 92.62 98 VAL A N 1
ATOM 776 C CA . VAL A 1 98 ? 2.731 2.689 -6.270 1.00 92.62 98 VAL A CA 1
ATOM 777 C C . VAL A 1 98 ? 1.558 2.181 -5.453 1.00 92.62 98 VAL A C 1
ATOM 779 O O . VAL A 1 98 ? 1.743 1.595 -4.387 1.00 92.62 98 VAL A O 1
ATOM 782 N N . ARG A 1 99 ? 0.338 2.401 -5.954 1.00 93.69 99 ARG A N 1
ATOM 783 C CA . ARG A 1 99 ? -0.868 1.999 -5.236 1.00 93.69 99 ARG A CA 1
ATOM 784 C C . ARG A 1 99 ? -0.934 0.480 -5.112 1.00 93.69 99 ARG A C 1
ATOM 786 O O . ARG A 1 99 ? -1.183 -0.021 -4.021 1.00 93.69 99 ARG A O 1
ATOM 793 N N . LEU A 1 100 ? -0.629 -0.246 -6.193 1.00 95.19 100 LEU A N 1
ATOM 794 C CA . LEU A 1 100 ? -0.570 -1.704 -6.145 1.00 95.19 100 LEU A CA 1
ATOM 795 C C . LEU A 1 100 ? 0.502 -2.199 -5.161 1.00 95.19 100 LEU A C 1
ATOM 797 O O . LEU A 1 100 ? 0.219 -3.084 -4.361 1.00 95.19 100 LEU A O 1
ATOM 801 N N . ALA A 1 101 ? 1.692 -1.592 -5.138 1.00 96.12 101 ALA A N 1
ATOM 802 C CA . ALA A 1 101 ? 2.739 -1.941 -4.179 1.00 96.12 101 ALA A CA 1
ATOM 803 C C . ALA A 1 101 ? 2.282 -1.741 -2.728 1.00 96.12 101 ALA A C 1
ATOM 805 O O . ALA A 1 101 ? 2.441 -2.638 -1.901 1.00 96.12 101 ALA A O 1
ATOM 806 N N . HIS A 1 102 ? 1.634 -0.620 -2.413 1.00 96.38 102 HIS A N 1
ATOM 807 C CA . HIS A 1 102 ? 1.100 -0.422 -1.072 1.00 96.38 102 HIS A CA 1
ATOM 808 C C . HIS A 1 102 ? -0.006 -1.422 -0.702 1.00 96.38 102 HIS A C 1
ATOM 810 O O . HIS A 1 102 ? 0.002 -1.924 0.422 1.00 96.38 102 HIS A O 1
ATOM 816 N N . TYR A 1 103 ? -0.909 -1.762 -1.630 1.00 97.12 103 TYR A N 1
ATOM 817 C CA . TYR A 1 103 ? -1.890 -2.826 -1.403 1.00 97.12 103 TYR A CA 1
ATOM 818 C C . TYR A 1 103 ? -1.207 -4.156 -1.081 1.00 97.12 103 TYR A C 1
ATOM 820 O O . TYR A 1 103 ? -1.569 -4.806 -0.107 1.00 97.12 103 TYR A O 1
ATOM 828 N N . THR A 1 104 ? -0.170 -4.537 -1.831 1.00 97.06 104 THR A N 1
ATOM 829 C CA . THR A 1 104 ? 0.550 -5.795 -1.572 1.00 97.06 104 THR A CA 1
ATOM 830 C C . THR A 1 104 ? 1.264 -5.802 -0.216 1.00 97.06 104 THR A C 1
ATOM 832 O O . THR A 1 104 ? 1.272 -6.825 0.462 1.00 97.06 104 THR A O 1
ATOM 835 N N . LEU A 1 105 ? 1.801 -4.662 0.236 1.00 96.81 105 LEU A N 1
ATOM 836 C CA . LEU A 1 105 ? 2.377 -4.537 1.579 1.00 96.81 105 LEU A CA 1
ATOM 837 C C . LEU A 1 105 ? 1.311 -4.693 2.669 1.00 96.81 105 LEU A C 1
ATOM 839 O O . LEU A 1 105 ? 1.527 -5.430 3.630 1.00 96.81 105 LEU A O 1
ATOM 843 N N . ALA A 1 106 ? 0.153 -4.052 2.501 1.00 96.00 106 ALA A N 1
ATOM 844 C CA . ALA A 1 106 ? -0.974 -4.195 3.418 1.00 96.00 106 ALA A CA 1
ATOM 845 C C . ALA A 1 106 ? -1.496 -5.642 3.462 1.00 96.00 106 ALA A C 1
ATOM 847 O O . ALA A 1 106 ? -1.754 -6.169 4.542 1.00 96.00 106 ALA A O 1
ATOM 848 N N . MET A 1 107 ? -1.577 -6.319 2.311 1.00 94.94 107 MET A N 1
ATOM 849 C CA . MET A 1 107 ? -1.938 -7.737 2.234 1.00 94.94 107 MET A CA 1
ATOM 850 C C . MET A 1 107 ? -0.962 -8.624 3.007 1.00 94.94 107 MET A C 1
ATOM 852 O O . MET A 1 107 ? -1.401 -9.425 3.830 1.00 94.94 107 MET A O 1
ATOM 856 N N . ASN A 1 108 ? 0.346 -8.429 2.820 1.00 93.06 108 ASN A N 1
ATOM 857 C CA . ASN A 1 108 ? 1.363 -9.175 3.562 1.00 93.06 108 ASN A CA 1
ATOM 858 C C . ASN A 1 108 ? 1.221 -8.966 5.084 1.00 93.06 108 ASN A C 1
ATOM 860 O O . ASN A 1 108 ? 1.273 -9.932 5.841 1.00 93.06 108 ASN A O 1
ATOM 864 N N . ALA A 1 109 ? 0.962 -7.736 5.545 1.00 90.31 109 ALA A N 1
ATOM 865 C CA . ALA A 1 109 ? 0.738 -7.434 6.969 1.00 90.31 109 ALA A CA 1
ATOM 866 C C . ALA A 1 109 ? -0.564 -8.043 7.536 1.00 90.31 109 ALA A C 1
ATOM 868 O O . ALA A 1 109 ? -0.698 -8.280 8.742 1.00 90.31 109 ALA A O 1
ATOM 869 N N . MET A 1 110 ? -1.524 -8.324 6.657 1.00 88.88 110 MET A N 1
ATOM 870 C CA . MET A 1 110 ? -2.749 -9.071 6.944 1.00 88.88 110 MET A CA 1
ATOM 871 C C . MET A 1 110 ? -2.585 -10.588 6.765 1.00 88.88 110 MET A C 1
ATOM 873 O O . MET A 1 110 ? -3.569 -11.314 6.882 1.00 88.88 110 MET A O 1
ATOM 877 N N . CYS A 1 111 ? -1.366 -11.074 6.502 1.00 88.19 111 CYS A N 1
ATOM 878 C CA . CYS A 1 111 ? -1.070 -12.485 6.232 1.00 88.19 111 CYS A CA 1
ATOM 879 C C . CYS A 1 111 ? -1.840 -13.056 5.022 1.00 88.19 111 CYS A C 1
ATOM 881 O O . CYS A 1 111 ? -2.151 -14.244 4.981 1.00 88.19 111 CYS A O 1
ATOM 883 N N . MET A 1 112 ? -2.150 -12.212 4.034 1.00 92.19 112 MET A N 1
ATOM 884 C CA . MET A 1 112 ? -2.776 -12.600 2.769 1.00 92.19 112 MET A CA 1
ATOM 885 C C . MET A 1 112 ? -1.718 -12.677 1.667 1.00 92.19 112 MET A C 1
ATOM 887 O O . MET A 1 112 ? -0.906 -11.763 1.552 1.00 92.19 112 MET A O 1
ATOM 891 N N . ASP A 1 113 ? -1.744 -13.723 0.834 1.00 94.12 113 ASP A N 1
ATOM 892 C CA . ASP A 1 113 ? -0.784 -13.883 -0.268 1.00 94.12 113 ASP A CA 1
ATOM 893 C C . ASP A 1 113 ? -1.184 -13.032 -1.496 1.00 94.12 113 ASP A C 1
ATOM 895 O O . ASP A 1 113 ? -2.161 -13.360 -2.182 1.00 94.12 113 ASP A O 1
ATOM 899 N N . PRO A 1 114 ? -0.438 -11.960 -1.835 1.00 96.25 114 PRO A N 1
ATOM 900 C CA . PRO A 1 114 ? -0.733 -11.121 -2.997 1.00 96.25 114 PRO A CA 1
ATOM 901 C C . PRO A 1 114 ? -0.470 -11.812 -4.345 1.00 96.25 114 PRO A C 1
ATOM 903 O O . PRO 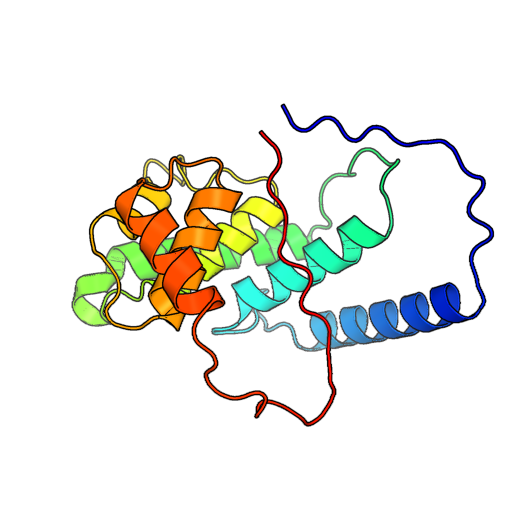A 1 114 ? -0.865 -11.286 -5.385 1.00 96.25 114 PRO A O 1
ATOM 906 N N . ARG A 1 115 ? 0.196 -12.973 -4.371 1.00 95.50 115 ARG A N 1
ATOM 907 C CA . ARG A 1 115 ? 0.446 -13.745 -5.602 1.00 95.50 115 ARG A CA 1
ATOM 908 C C . ARG A 1 115 ? -0.756 -14.591 -6.015 1.00 95.50 115 ARG A C 1
ATOM 910 O O . ARG A 1 115 ? -0.826 -15.038 -7.157 1.00 95.50 115 ARG A O 1
ATOM 917 N N . GLN A 1 116 ? -1.686 -14.818 -5.088 1.00 94.56 116 GLN A N 1
ATOM 918 C CA . GLN A 1 116 ? -2.883 -15.637 -5.282 1.00 94.56 116 GLN A CA 1
ATOM 919 C C . GLN A 1 116 ? -4.174 -14.831 -5.084 1.00 94.56 116 GLN A C 1
ATOM 921 O O . GLN A 1 116 ? -5.223 -15.395 -4.769 1.00 94.56 116 GLN A O 1
ATOM 926 N N . PHE A 1 117 ? -4.129 -13.512 -5.288 1.00 96.38 117 PHE A N 1
ATOM 927 C CA . PHE A 1 117 ? -5.274 -12.629 -5.080 1.00 96.38 117 PHE A CA 1
ATOM 928 C C . PHE A 1 117 ? -6.391 -12.905 -6.097 1.00 96.38 117 PHE A C 1
ATOM 930 O O . PHE A 1 117 ? -6.361 -12.399 -7.215 1.00 96.38 117 PHE A O 1
ATOM 937 N N . TYR A 1 118 ? -7.377 -13.730 -5.733 1.00 94.50 118 TYR A N 1
ATOM 938 C CA . TYR A 1 118 ? -8.509 -14.104 -6.597 1.00 94.50 118 TYR A CA 1
ATOM 939 C C . TYR A 1 118 ? -8.095 -14.567 -8.011 1.00 94.50 118 TYR A C 1
ATOM 941 O O . TYR A 1 118 ? -8.769 -14.282 -8.997 1.00 94.50 118 TYR A O 1
ATOM 949 N N . GLY A 1 119 ? -6.964 -15.272 -8.119 1.00 92.75 119 GLY A N 1
ATOM 950 C CA . GLY A 1 119 ? -6.406 -15.722 -9.402 1.00 92.75 119 GLY A CA 1
ATOM 951 C C . GLY A 1 119 ? -5.557 -14.681 -10.146 1.00 92.75 119 GLY A C 1
ATOM 952 O O . GLY A 1 119 ? -5.058 -14.974 -11.231 1.00 92.75 119 GLY A O 1
ATOM 953 N N . HIS A 1 120 ? -5.349 -13.496 -9.572 1.00 94.25 120 HIS A N 1
ATOM 954 C CA . HIS A 1 120 ? -4.446 -12.467 -10.079 1.00 94.25 120 HIS A CA 1
ATOM 955 C C . HIS A 1 120 ? -3.114 -12.476 -9.317 1.00 94.25 120 HIS A C 1
ATOM 957 O O . HIS A 1 120 ? -3.082 -12.360 -8.092 1.00 94.25 120 HIS A O 1
ATOM 963 N N . ASP A 1 121 ? -2.003 -12.549 -10.054 1.00 95.50 121 ASP A N 1
ATOM 964 C CA . ASP A 1 121 ? -0.663 -12.359 -9.492 1.00 95.50 121 ASP A CA 1
ATOM 965 C C . ASP A 1 121 ? -0.319 -10.862 -9.464 1.00 95.50 121 ASP A C 1
ATOM 967 O O . ASP A 1 121 ? 0.140 -10.276 -10.456 1.00 95.50 121 ASP A O 1
ATOM 971 N N . LEU A 1 122 ? -0.561 -10.221 -8.316 1.00 95.88 122 LEU A N 1
ATOM 972 C CA . LEU A 1 122 ? -0.285 -8.793 -8.143 1.00 95.88 122 LEU A CA 1
ATOM 973 C C . LEU A 1 122 ? 1.219 -8.508 -8.189 1.00 95.88 122 LEU A C 1
ATOM 975 O O . LEU A 1 122 ? 1.641 -7.476 -8.712 1.00 95.88 122 LEU A O 1
ATOM 979 N N . ILE A 1 123 ? 2.040 -9.436 -7.692 1.00 96.06 123 ILE A N 1
ATOM 980 C CA . ILE A 1 123 ? 3.496 -9.288 -7.690 1.00 96.06 123 ILE A CA 1
ATOM 981 C C . ILE A 1 123 ? 4.053 -9.445 -9.102 1.00 96.06 123 ILE A C 1
ATOM 983 O O . ILE A 1 123 ? 4.873 -8.633 -9.531 1.00 96.06 123 ILE A O 1
ATOM 987 N N . GLY A 1 124 ? 3.559 -10.424 -9.858 1.00 94.25 124 GLY A N 1
ATOM 988 C CA . GLY A 1 124 ? 3.865 -10.568 -11.279 1.00 94.25 124 GLY A CA 1
ATOM 989 C C . GLY A 1 124 ? 3.500 -9.312 -12.072 1.00 94.25 124 GLY A C 1
ATOM 990 O O . GLY A 1 124 ? 4.292 -8.854 -12.897 1.00 94.25 124 GLY A O 1
ATOM 991 N N . THR A 1 125 ? 2.355 -8.696 -11.757 1.00 93.25 125 THR A N 1
ATOM 992 C CA . THR A 1 125 ? 1.921 -7.424 -12.358 1.00 93.25 125 THR A CA 1
ATOM 993 C C . THR A 1 125 ? 2.901 -6.286 -12.047 1.00 93.25 125 THR A C 1
ATOM 995 O O . THR A 1 125 ? 3.322 -5.576 -12.959 1.00 93.25 125 THR A O 1
ATOM 998 N N . LEU A 1 126 ? 3.331 -6.141 -10.786 1.00 92.38 126 LEU A N 1
ATOM 999 C CA . LEU A 1 126 ? 4.332 -5.141 -10.382 1.00 92.38 126 LEU A CA 1
ATOM 1000 C C . LEU A 1 126 ? 5.689 -5.344 -11.063 1.00 92.38 126 LEU A C 1
ATOM 1002 O O . LEU A 1 126 ? 6.366 -4.377 -11.396 1.00 92.38 126 LEU A O 1
ATOM 1006 N N . GLN A 1 127 ? 6.100 -6.594 -11.271 1.00 90.69 127 GLN A N 1
ATOM 1007 C CA . GLN A 1 127 ? 7.399 -6.924 -11.859 1.00 90.69 127 GLN A CA 1
ATOM 1008 C C . GLN A 1 127 ? 7.415 -6.876 -13.394 1.00 90.69 127 GLN A C 1
ATOM 1010 O O . GLN A 1 127 ? 8.489 -7.001 -13.993 1.00 90.69 127 GLN A O 1
ATOM 1015 N N . HIS A 1 128 ? 6.256 -6.717 -14.040 1.00 89.50 128 HIS A N 1
ATOM 1016 C CA . HIS A 1 128 ? 6.153 -6.723 -15.498 1.00 89.50 128 HIS A CA 1
ATOM 1017 C C . HIS A 1 128 ? 6.803 -5.487 -16.137 1.00 89.50 128 HIS A C 1
ATOM 1019 O O . HIS A 1 128 ? 7.427 -5.592 -17.195 1.00 89.50 128 HIS A O 1
ATOM 1025 N N . HIS A 1 129 ? 6.726 -4.337 -15.464 1.00 80.19 129 HIS A N 1
ATOM 1026 C CA . HIS A 1 129 ? 7.306 -3.081 -15.924 1.00 80.19 129 HIS A CA 1
ATOM 1027 C C . HIS A 1 129 ? 8.197 -2.466 -14.852 1.00 80.19 129 HIS A C 1
ATOM 1029 O O . HIS A 1 129 ? 7.842 -2.418 -13.679 1.00 80.19 129 HIS A O 1
ATOM 1035 N N . GLU A 1 130 ? 9.370 -1.989 -15.262 1.00 82.25 130 GLU A N 1
ATOM 1036 C CA . GLU A 1 130 ? 10.267 -1.279 -14.356 1.00 82.25 130 GLU A CA 1
ATOM 1037 C C . GLU A 1 130 ? 9.752 0.157 -14.151 1.00 82.25 130 GLU A C 1
ATOM 1039 O O . GLU A 1 130 ? 9.541 0.854 -15.148 1.00 82.25 130 GLU A O 1
ATOM 1044 N N . PRO A 1 131 ? 9.544 0.614 -12.901 1.00 87.81 131 PRO A N 1
ATOM 1045 C CA . PRO A 1 131 ? 9.074 1.970 -12.657 1.00 87.81 131 PRO A CA 1
ATOM 1046 C C . PRO A 1 131 ? 10.101 3.045 -13.048 1.00 87.81 131 PRO A C 1
ATOM 1048 O O . PRO A 1 131 ? 11.313 2.821 -12.911 1.00 87.81 131 PRO A O 1
ATOM 1051 N N . PRO A 1 132 ? 9.634 4.226 -13.499 1.00 85.25 132 PRO A N 1
ATOM 1052 C CA . PRO A 1 132 ? 10.503 5.290 -13.994 1.00 85.25 132 PRO A CA 1
ATOM 1053 C C . PRO A 1 132 ? 11.273 6.012 -12.883 1.00 85.25 132 PRO A C 1
ATOM 1055 O O . PRO A 1 132 ? 12.389 6.462 -13.123 1.00 85.25 132 PRO A O 1
ATOM 1058 N N . THR A 1 133 ? 10.710 6.123 -11.675 1.00 90.00 133 THR A N 1
ATOM 1059 C CA . THR A 1 133 ? 11.334 6.849 -10.557 1.00 90.00 133 THR A CA 1
ATOM 1060 C C . THR A 1 133 ? 11.955 5.894 -9.538 1.00 90.00 133 THR A C 1
ATOM 1062 O O . THR A 1 133 ? 11.510 4.755 -9.380 1.00 90.00 133 THR A O 1
ATOM 1065 N N . ASP A 1 134 ? 12.977 6.356 -8.812 1.00 90.75 134 ASP A N 1
ATOM 1066 C CA . ASP A 1 134 ? 13.658 5.537 -7.799 1.00 90.75 134 ASP A CA 1
ATOM 1067 C C . ASP A 1 134 ? 12.760 5.216 -6.599 1.00 90.75 134 ASP A C 1
ATOM 1069 O O . ASP A 1 134 ? 12.814 4.107 -6.070 1.00 90.75 134 ASP A O 1
ATOM 1073 N N . TYR A 1 135 ? 11.876 6.136 -6.205 1.00 90.12 135 TYR A N 1
ATOM 1074 C CA . TYR A 1 135 ? 10.868 5.880 -5.172 1.00 90.12 135 TYR A CA 1
ATOM 1075 C C . TYR A 1 135 ? 9.912 4.746 -5.572 1.00 90.12 135 TYR A C 1
ATOM 1077 O O . TYR A 1 135 ? 9.687 3.810 -4.809 1.00 90.12 135 TYR A O 1
ATOM 1085 N N . GLU A 1 136 ? 9.375 4.784 -6.791 1.00 91.81 136 GLU A N 1
ATOM 1086 C CA . GLU A 1 136 ? 8.475 3.732 -7.266 1.00 91.81 136 GLU A CA 1
ATOM 1087 C C . GLU A 1 136 ? 9.208 2.398 -7.410 1.00 91.81 136 GLU A C 1
ATOM 1089 O O . GLU A 1 136 ? 8.703 1.343 -7.025 1.00 91.81 136 GLU A O 1
ATOM 1094 N N . PHE A 1 137 ? 10.432 2.439 -7.932 1.00 92.94 137 PHE A N 1
ATOM 1095 C CA . PHE A 1 137 ? 11.273 1.262 -8.073 1.00 92.94 137 PHE A CA 1
ATOM 1096 C C . PHE A 1 137 ? 11.586 0.610 -6.718 1.00 92.94 137 PHE A C 1
ATOM 1098 O O . PHE A 1 137 ? 11.416 -0.599 -6.559 1.00 92.94 137 PHE A O 1
ATOM 1105 N N . THR A 1 138 ? 11.994 1.398 -5.723 1.00 93.38 138 THR A N 1
ATOM 1106 C CA . THR A 1 138 ? 12.292 0.898 -4.372 1.00 93.38 138 THR A CA 1
ATOM 1107 C C . THR A 1 138 ? 11.046 0.342 -3.688 1.00 93.38 138 THR A C 1
ATOM 1109 O O . THR A 1 138 ? 11.097 -0.760 -3.142 1.00 93.38 138 THR A O 1
ATOM 1112 N N . LEU A 1 139 ? 9.907 1.034 -3.780 1.00 94.50 139 LEU A N 1
ATOM 1113 C CA . LEU A 1 139 ? 8.652 0.590 -3.174 1.00 94.50 139 LEU A CA 1
ATOM 1114 C C . LEU A 1 139 ? 8.118 -0.707 -3.806 1.00 94.50 139 LEU A C 1
ATOM 1116 O O . LEU A 1 139 ? 7.697 -1.615 -3.091 1.00 94.50 139 LEU A O 1
ATOM 1120 N N . THR A 1 140 ? 8.153 -0.825 -5.135 1.00 94.44 140 THR A N 1
ATOM 1121 C CA . THR A 1 140 ? 7.716 -2.047 -5.840 1.00 94.44 140 THR A CA 1
ATOM 1122 C C . THR A 1 140 ? 8.650 -3.229 -5.578 1.00 94.44 140 THR A C 1
ATOM 1124 O O . THR A 1 140 ? 8.186 -4.361 -5.427 1.00 94.44 140 THR A O 1
ATOM 1127 N N . ALA A 1 141 ? 9.958 -2.983 -5.455 1.00 94.25 141 ALA A N 1
ATOM 1128 C CA . ALA A 1 141 ? 10.914 -4.007 -5.054 1.00 94.25 141 ALA A CA 1
ATOM 1129 C C . ALA A 1 141 ? 10.697 -4.464 -3.602 1.00 94.25 141 ALA A C 1
ATOM 1131 O O . ALA A 1 141 ? 10.742 -5.666 -3.338 1.00 94.25 141 ALA A O 1
ATOM 1132 N N . LEU A 1 142 ? 10.410 -3.534 -2.683 1.00 95.06 142 LEU A N 1
ATOM 1133 C CA . LEU A 1 142 ? 10.054 -3.844 -1.297 1.00 95.06 142 LEU A CA 1
ATOM 1134 C C . LEU A 1 142 ? 8.791 -4.709 -1.240 1.00 95.06 142 LEU A C 1
ATOM 1136 O O . LEU A 1 142 ? 8.800 -5.758 -0.607 1.00 95.06 142 LEU A O 1
ATOM 1140 N N . ALA A 1 143 ? 7.736 -4.317 -1.955 1.00 95.69 143 ALA A N 1
ATOM 1141 C CA . ALA A 1 143 ? 6.502 -5.088 -2.082 1.00 95.69 143 ALA A CA 1
ATOM 1142 C C . ALA A 1 143 ? 6.745 -6.531 -2.558 1.00 95.69 143 ALA A C 1
ATOM 1144 O O . ALA A 1 143 ? 6.278 -7.482 -1.928 1.00 95.69 143 ALA A O 1
ATOM 1145 N N . ALA A 1 144 ? 7.517 -6.702 -3.636 1.00 94.50 144 ALA A N 1
ATOM 1146 C CA . ALA A 1 144 ? 7.864 -8.021 -4.158 1.00 94.50 144 ALA A CA 1
ATOM 1147 C C . ALA A 1 144 ? 8.666 -8.854 -3.147 1.00 94.50 144 ALA A C 1
ATOM 1149 O O . ALA A 1 144 ? 8.374 -10.031 -2.943 1.00 94.50 144 ALA A O 1
ATOM 1150 N N . CYS A 1 145 ? 9.652 -8.242 -2.491 1.00 94.69 145 CYS A N 1
ATOM 1151 C CA . CYS A 1 145 ? 10.483 -8.922 -1.507 1.00 94.69 145 CYS A CA 1
ATOM 1152 C C . CYS A 1 145 ? 9.673 -9.367 -0.280 1.00 94.69 145 CYS A C 1
ATOM 1154 O O . CYS A 1 145 ? 9.802 -10.512 0.154 1.00 94.69 145 CYS A O 1
ATOM 1156 N N . SER A 1 146 ? 8.802 -8.500 0.243 1.00 93.69 146 SER A N 1
ATOM 1157 C CA . SER A 1 146 ? 7.912 -8.809 1.372 1.00 93.69 146 SER A CA 1
ATOM 1158 C C . SER A 1 146 ? 6.924 -9.933 1.048 1.00 93.69 146 SER A C 1
ATOM 1160 O O . SER A 1 146 ? 6.547 -10.689 1.936 1.00 93.69 146 SER A O 1
ATOM 1162 N N . ALA A 1 147 ? 6.562 -10.095 -0.228 1.00 93.94 147 ALA A N 1
ATOM 1163 C CA . ALA A 1 147 ? 5.748 -11.204 -0.727 1.00 93.94 147 ALA A CA 1
ATOM 1164 C C . ALA A 1 147 ? 6.566 -12.470 -1.063 1.00 93.94 147 ALA A C 1
ATOM 1166 O O . ALA A 1 147 ? 6.086 -13.352 -1.778 1.00 93.94 147 ALA A O 1
ATOM 1167 N N . GLN A 1 148 ? 7.823 -12.551 -0.608 1.00 91.75 148 GLN A N 1
ATOM 1168 C CA . GLN A 1 148 ? 8.744 -13.666 -0.867 1.00 91.75 148 GLN A CA 1
ATOM 1169 C C . GLN A 1 148 ? 8.980 -13.937 -2.364 1.00 91.75 148 GLN A C 1
ATOM 1171 O O . GLN A 1 148 ? 9.344 -15.046 -2.766 1.00 91.75 148 GLN A O 1
ATOM 1176 N N . ALA A 1 149 ? 8.778 -12.930 -3.216 1.00 92.56 149 ALA A N 1
ATOM 1177 C CA . ALA A 1 149 ? 9.044 -13.047 -4.636 1.00 92.56 149 ALA A CA 1
ATOM 1178 C C . ALA A 1 149 ? 10.509 -12.742 -4.950 1.00 92.56 149 ALA A C 1
ATOM 1180 O O . ALA A 1 149 ? 11.187 -11.949 -4.295 1.00 92.56 149 ALA A O 1
ATOM 1181 N N . HIS A 1 150 ? 11.004 -13.373 -6.010 1.00 90.50 150 HIS A N 1
ATOM 1182 C CA . HIS A 1 150 ? 12.382 -13.205 -6.438 1.00 90.50 150 HIS A CA 1
ATOM 1183 C C . HIS A 1 150 ? 12.609 -11.810 -7.044 1.00 90.50 150 HIS A C 1
ATOM 1185 O O . HIS A 1 150 ? 12.040 -11.469 -8.084 1.00 90.50 150 HIS A O 1
ATOM 1191 N N . VAL A 1 151 ? 13.506 -11.030 -6.437 1.00 90.62 151 VAL A N 1
ATOM 1192 C CA . VAL A 1 151 ? 14.007 -9.761 -6.986 1.00 90.62 151 VAL A CA 1
ATOM 1193 C C . VAL A 1 151 ? 15.224 -10.039 -7.872 1.00 90.62 151 VAL A C 1
ATOM 1195 O O . VAL A 1 151 ? 16.178 -10.702 -7.466 1.00 90.62 151 VAL A O 1
ATOM 1198 N N . ARG A 1 152 ? 15.223 -9.547 -9.117 1.00 90.12 152 ARG A N 1
ATOM 1199 C CA . ARG A 1 152 ? 16.285 -9.872 -10.088 1.00 90.12 152 ARG A CA 1
ATOM 1200 C C . ARG A 1 152 ? 17.627 -9.250 -9.683 1.00 90.12 152 ARG A C 1
ATOM 1202 O O . ARG A 1 152 ? 17.684 -8.116 -9.218 1.00 90.12 152 ARG A O 1
ATOM 1209 N N . LYS A 1 153 ? 18.748 -9.913 -10.008 1.00 91.31 153 LYS A N 1
ATOM 1210 C CA . LYS A 1 153 ? 20.119 -9.405 -9.747 1.00 91.31 153 LYS A CA 1
ATOM 1211 C C . LYS A 1 153 ? 20.382 -7.996 -10.295 1.00 91.31 153 LYS A C 1
ATOM 1213 O O . LYS A 1 153 ? 21.164 -7.244 -9.720 1.00 91.31 153 LYS A O 1
ATOM 1218 N N . ARG A 1 154 ? 19.781 -7.636 -11.434 1.00 90.56 154 ARG A N 1
ATOM 1219 C CA . ARG A 1 154 ? 19.865 -6.272 -11.989 1.00 90.56 154 ARG A CA 1
ATOM 1220 C C . ARG A 1 154 ? 19.178 -5.254 -11.072 1.00 90.56 154 ARG A C 1
ATOM 1222 O O . ARG A 1 154 ? 19.764 -4.216 -10.803 1.00 90.56 154 ARG A O 1
ATOM 1229 N N . GLN A 1 155 ? 17.991 -5.588 -10.568 1.00 90.50 155 GLN A N 1
ATOM 1230 C CA . GLN A 1 155 ? 17.221 -4.723 -9.678 1.00 90.50 155 GLN A CA 1
ATOM 1231 C C . GLN A 1 155 ? 17.930 -4.558 -8.328 1.00 90.50 155 GLN A C 1
ATOM 1233 O O . GLN A 1 155 ? 18.090 -3.437 -7.869 1.00 90.50 155 GLN A O 1
ATOM 1238 N N . MET A 1 156 ? 18.471 -5.640 -7.754 1.00 91.31 156 MET A N 1
ATOM 1239 C CA . MET A 1 156 ? 19.263 -5.556 -6.516 1.00 91.31 156 MET A CA 1
ATOM 1240 C C . MET A 1 156 ? 20.474 -4.622 -6.648 1.00 91.31 156 MET A C 1
ATOM 1242 O O . MET A 1 156 ? 20.739 -3.834 -5.750 1.00 91.31 156 MET A O 1
ATOM 1246 N N . ARG A 1 157 ? 21.187 -4.658 -7.782 1.00 92.12 157 ARG A N 1
ATOM 1247 C CA . ARG A 1 157 ? 22.301 -3.728 -8.033 1.00 92.12 157 ARG A CA 1
ATOM 1248 C C . ARG A 1 157 ? 21.843 -2.271 -8.100 1.00 92.12 157 ARG A C 1
ATOM 1250 O O . ARG A 1 157 ? 22.508 -1.427 -7.521 1.00 92.12 157 ARG A O 1
ATOM 1257 N N . ARG A 1 158 ? 20.709 -1.993 -8.751 1.00 90.75 158 ARG A N 1
ATOM 1258 C CA . ARG A 1 158 ? 20.120 -0.644 -8.789 1.00 90.75 158 ARG A CA 1
ATOM 1259 C C . ARG A 1 158 ? 19.694 -0.172 -7.394 1.00 90.75 158 ARG A C 1
ATOM 1261 O O . ARG A 1 158 ? 19.939 0.974 -7.059 1.00 90.75 158 ARG A O 1
ATOM 1268 N N . LEU A 1 159 ? 19.114 -1.045 -6.564 1.00 91.44 159 LEU A N 1
ATOM 1269 C CA . LEU A 1 159 ? 18.772 -0.705 -5.173 1.00 91.44 159 LEU A CA 1
ATOM 1270 C C . LEU A 1 159 ? 20.013 -0.320 -4.358 1.00 91.44 159 LEU A C 1
ATOM 1272 O O . LEU A 1 159 ? 19.970 0.652 -3.613 1.00 91.44 159 LEU A O 1
ATOM 1276 N N . LEU A 1 160 ? 21.112 -1.064 -4.519 1.00 91.38 160 LEU A N 1
ATOM 1277 C CA . LEU A 1 160 ? 22.384 -0.749 -3.862 1.00 91.38 160 LEU A CA 1
ATOM 1278 C C . LEU A 1 160 ? 22.964 0.582 -4.351 1.00 91.38 160 LEU A C 1
ATOM 1280 O O . LEU A 1 160 ? 23.463 1.350 -3.538 1.00 91.38 160 LEU A O 1
ATOM 1284 N N . ASP A 1 161 ? 22.859 0.865 -5.648 1.00 90.75 161 ASP A N 1
ATOM 1285 C CA . ASP A 1 161 ? 23.304 2.127 -6.246 1.00 90.75 161 ASP A CA 1
ATOM 1286 C C . ASP A 1 161 ? 22.515 3.323 -5.684 1.00 90.75 161 ASP A C 1
ATOM 1288 O O . ASP A 1 161 ? 23.106 4.259 -5.144 1.00 90.75 161 ASP A O 1
ATOM 1292 N N . ILE A 1 162 ? 21.177 3.226 -5.669 1.00 89.06 162 ILE A N 1
ATOM 1293 C CA . ILE A 1 162 ? 20.281 4.229 -5.068 1.00 89.06 162 ILE A CA 1
ATOM 1294 C C . ILE A 1 162 ? 20.632 4.451 -3.591 1.00 89.06 162 ILE A C 1
ATOM 1296 O O . ILE A 1 162 ? 20.799 5.590 -3.168 1.00 89.06 162 ILE A O 1
ATOM 1300 N N . ALA A 1 163 ? 20.800 3.378 -2.810 1.00 87.19 163 ALA A N 1
ATOM 1301 C CA . ALA A 1 163 ? 21.135 3.474 -1.387 1.00 87.19 163 ALA 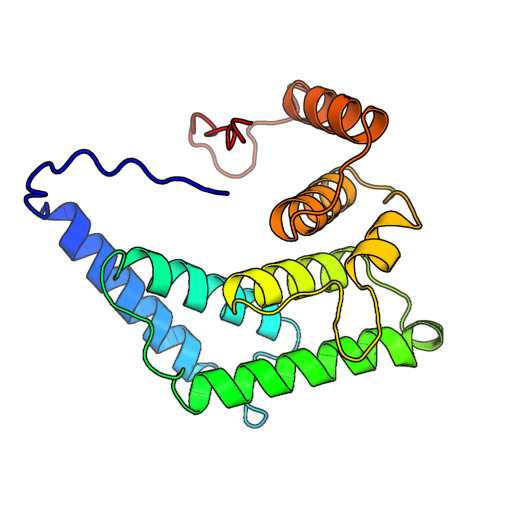A CA 1
ATOM 1302 C C . ALA A 1 163 ? 22.538 4.053 -1.131 1.00 87.19 163 ALA A C 1
ATOM 1304 O O . ALA A 1 163 ? 22.781 4.646 -0.083 1.00 87.19 163 ALA A O 1
ATOM 1305 N N . SER A 1 164 ? 23.466 3.869 -2.073 1.00 86.00 164 SER A N 1
ATOM 1306 C CA . SER A 1 164 ? 24.825 4.411 -1.992 1.00 86.00 164 SER A CA 1
ATOM 1307 C C . SER A 1 164 ? 24.934 5.857 -2.472 1.00 86.00 164 SER A C 1
ATOM 1309 O O . SER A 1 164 ? 25.934 6.516 -2.186 1.00 86.00 164 SER A O 1
ATOM 1311 N N . THR A 1 165 ? 23.923 6.359 -3.189 1.00 80.50 165 THR A N 1
ATOM 1312 C CA . THR A 1 165 ? 23.937 7.715 -3.730 1.00 80.50 165 THR A CA 1
ATOM 1313 C C . THR A 1 165 ? 23.786 8.709 -2.577 1.00 80.50 165 THR A C 1
ATOM 1315 O O . THR A 1 165 ? 22.774 8.686 -1.875 1.00 80.50 165 THR A O 1
ATOM 1318 N N . PRO A 1 166 ? 24.752 9.621 -2.366 1.00 64.88 166 PRO A N 1
ATOM 1319 C CA . PRO A 1 166 ? 24.656 10.660 -1.350 1.00 64.88 166 PRO A CA 1
ATOM 1320 C C . PRO A 1 166 ? 23.697 11.761 -1.829 1.00 64.88 166 PRO A C 1
ATOM 1322 O O . PRO A 1 166 ? 24.105 12.882 -2.124 1.00 64.88 166 PRO A O 1
ATOM 1325 N N . GLN A 1 167 ? 22.408 11.442 -1.956 1.00 58.88 167 GLN A N 1
ATOM 1326 C CA . GLN A 1 167 ? 21.363 12.398 -2.304 1.00 58.88 167 GLN A CA 1
ATOM 1327 C C . GLN A 1 167 ? 20.516 12.720 -1.071 1.00 58.88 167 GLN A C 1
ATOM 1329 O O . GLN A 1 167 ? 19.547 12.051 -0.742 1.00 58.88 167 GLN A O 1
ATOM 1334 N N . ASN A 1 168 ? 20.926 13.818 -0.431 1.00 42.91 168 ASN A N 1
ATOM 1335 C CA . ASN A 1 168 ? 20.134 14.735 0.386 1.00 42.91 168 ASN A CA 1
ATOM 1336 C C . ASN A 1 168 ? 19.436 14.157 1.628 1.00 42.91 168 ASN A C 1
ATOM 1338 O O . ASN A 1 168 ? 18.257 13.818 1.618 1.00 42.91 168 ASN A O 1
ATOM 1342 N N . TYR A 1 169 ? 20.157 14.280 2.745 1.00 50.28 169 TYR A N 1
ATOM 1343 C CA . TYR A 1 169 ? 19.722 14.357 4.149 1.00 50.28 169 TYR A CA 1
ATOM 1344 C C . TYR A 1 169 ? 18.615 15.405 4.456 1.00 50.28 169 TYR A C 1
ATOM 1346 O O . TYR A 1 169 ? 18.496 15.874 5.583 1.00 50.28 169 TYR A O 1
ATOM 1354 N N . ASN A 1 170 ? 17.792 15.800 3.481 1.00 41.75 170 ASN A N 1
ATOM 1355 C CA . ASN A 1 170 ? 16.850 16.916 3.587 1.00 41.75 170 ASN A CA 1
ATOM 1356 C C . ASN A 1 170 ? 15.382 16.467 3.521 1.00 41.75 170 ASN A C 1
ATOM 1358 O O . ASN A 1 170 ? 14.564 17.094 2.852 1.00 41.75 170 ASN A O 1
ATOM 1362 N N . ILE A 1 171 ? 15.029 15.417 4.263 1.00 47.53 171 ILE A N 1
ATOM 1363 C CA . ILE A 1 171 ? 13.677 15.276 4.817 1.00 47.53 171 ILE A CA 1
ATOM 1364 C C . ILE A 1 171 ? 13.841 15.295 6.338 1.00 47.53 171 ILE A C 1
ATOM 1366 O O . ILE A 1 171 ? 14.065 14.263 6.953 1.00 47.53 171 ILE A O 1
ATOM 1370 N N . GLY A 1 172 ? 13.782 16.502 6.911 1.00 39.41 172 GLY A N 1
ATOM 1371 C CA . GLY A 1 172 ? 13.798 16.750 8.356 1.00 39.41 172 GLY A CA 1
ATOM 1372 C C . GLY A 1 172 ? 15.161 16.524 9.011 1.00 39.41 172 GLY A C 1
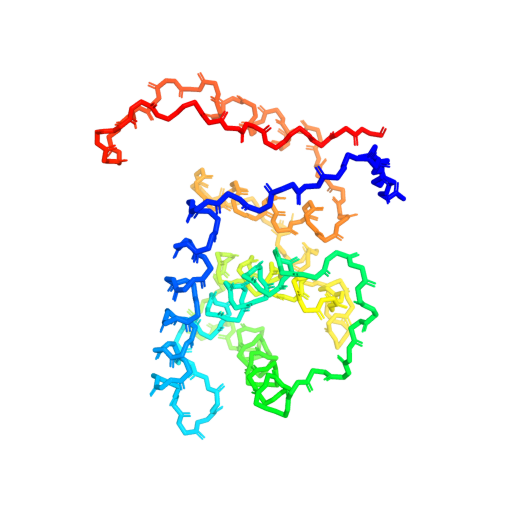ATOM 1373 O O . GLY A 1 172 ? 15.581 15.392 9.198 1.00 39.41 172 GLY A O 1
ATOM 1374 N N . GLY A 1 173 ? 15.841 17.610 9.390 1.00 30.86 173 GLY A N 1
ATOM 1375 C CA . GLY A 1 173 ? 17.167 17.598 10.013 1.00 30.86 173 GLY A CA 1
ATOM 1376 C C . GLY A 1 173 ? 17.267 16.792 11.312 1.00 30.86 173 GLY A C 1
ATOM 1377 O O . GLY A 1 173 ? 17.248 17.358 12.400 1.00 30.86 173 GLY A O 1
ATOM 1378 N N . LEU A 1 174 ? 17.463 15.483 11.185 1.00 32.34 174 LEU A N 1
ATOM 1379 C CA . LEU A 1 174 ? 18.000 14.598 12.208 1.00 32.34 174 LEU A CA 1
ATOM 1380 C C . LEU A 1 174 ? 18.988 13.631 11.536 1.00 32.34 174 LEU A C 1
ATOM 1382 O O . LEU A 1 174 ? 18.648 13.025 10.518 1.00 32.34 174 LEU A O 1
ATOM 1386 N N . PRO A 1 175 ? 20.204 13.449 12.081 1.00 33.44 175 PRO A N 1
ATOM 1387 C CA . PRO A 1 175 ? 21.110 12.409 11.622 1.00 33.44 175 PRO A CA 1
ATOM 1388 C C . PRO A 1 175 ? 20.566 11.065 12.114 1.00 33.44 175 PRO A C 1
ATOM 1390 O O . PRO A 1 175 ? 20.889 10.617 13.211 1.00 33.44 175 PRO A O 1
ATOM 1393 N N . GLN A 1 176 ? 19.692 10.430 11.335 1.00 36.38 176 GLN A N 1
ATOM 1394 C CA . GLN A 1 176 ? 19.297 9.052 11.599 1.00 36.38 176 GLN A CA 1
ATOM 1395 C C . GLN A 1 176 ? 20.187 8.112 10.792 1.00 36.38 176 GLN A C 1
ATOM 1397 O O . GLN A 1 176 ? 20.176 8.105 9.562 1.00 36.38 176 GLN A O 1
ATOM 1402 N N . ASN A 1 177 ? 20.973 7.319 11.521 1.00 30.62 177 ASN A N 1
ATOM 1403 C CA . ASN A 1 177 ? 21.550 6.075 11.036 1.00 30.62 177 ASN A CA 1
ATOM 1404 C C . ASN A 1 177 ? 20.412 5.228 10.457 1.00 30.62 177 ASN A C 1
ATOM 1406 O O . ASN A 1 177 ? 19.621 4.655 11.204 1.00 30.62 177 ASN A O 1
ATOM 1410 N N . TYR A 1 178 ? 20.299 5.179 9.132 1.00 38.59 178 TYR A N 1
ATOM 1411 C CA . TYR A 1 178 ? 19.337 4.305 8.483 1.00 38.59 178 TYR A CA 1
ATOM 1412 C C . TYR A 1 178 ? 19.712 2.854 8.786 1.00 38.59 178 TYR A C 1
ATOM 1414 O O . TYR A 1 178 ? 20.776 2.370 8.394 1.00 38.59 178 TYR A O 1
ATOM 1422 N N . TYR A 1 179 ? 18.816 2.150 9.473 1.00 34.34 179 TYR A N 1
ATOM 1423 C CA . TYR A 1 179 ? 18.840 0.699 9.525 1.00 34.34 179 TYR A CA 1
ATOM 1424 C C . TYR A 1 179 ? 18.511 0.184 8.122 1.00 34.34 179 TYR A C 1
ATOM 1426 O O . TYR A 1 179 ? 17.357 0.155 7.698 1.00 34.34 179 TYR A O 1
ATOM 1434 N N . ILE A 1 180 ? 19.545 -0.210 7.379 1.00 38.53 180 ILE A N 1
ATOM 1435 C CA . ILE A 1 180 ? 19.378 -1.093 6.228 1.00 38.53 180 ILE A CA 1
ATOM 1436 C C . ILE A 1 180 ? 18.763 -2.376 6.788 1.00 38.53 180 ILE A C 1
ATOM 1438 O O . ILE A 1 180 ? 19.394 -3.054 7.599 1.00 38.53 180 ILE A O 1
ATOM 1442 N N . ILE A 1 181 ? 17.534 -2.702 6.378 1.00 36.56 181 ILE A N 1
ATOM 1443 C CA . ILE A 1 181 ? 16.939 -4.009 6.663 1.00 36.56 181 ILE A CA 1
ATOM 1444 C C . ILE A 1 181 ? 17.838 -5.043 5.987 1.00 36.56 181 ILE A C 1
ATOM 1446 O O . ILE A 1 181 ? 17.812 -5.226 4.768 1.00 36.56 181 ILE A O 1
ATOM 1450 N N . LYS A 1 182 ? 18.697 -5.673 6.783 1.00 26.06 182 LYS A N 1
ATOM 1451 C CA . LYS A 1 182 ? 19.571 -6.742 6.334 1.00 26.06 182 LYS A CA 1
ATOM 1452 C C . LYS A 1 182 ? 18.718 -8.001 6.233 1.00 26.06 182 LYS A C 1
ATOM 1454 O O . LYS A 1 182 ? 18.365 -8.609 7.236 1.00 26.06 182 LYS A O 1
ATOM 1459 N N . ILE A 1 183 ? 18.330 -8.345 5.011 1.00 33.19 183 ILE A N 1
ATOM 1460 C CA . ILE A 1 183 ? 17.661 -9.612 4.722 1.00 33.19 183 ILE A CA 1
ATOM 1461 C C . ILE A 1 183 ? 18.761 -10.676 4.664 1.00 33.19 183 ILE A C 1
ATOM 1463 O O . ILE A 1 183 ? 19.380 -10.870 3.617 1.00 33.19 183 ILE A O 1
ATOM 1467 N N . ASP A 1 184 ? 19.065 -11.296 5.805 1.00 29.06 184 ASP A N 1
ATOM 1468 C CA . ASP A 1 184 ? 19.974 -12.444 5.855 1.00 29.06 184 ASP A CA 1
ATOM 1469 C C . ASP A 1 184 ? 19.278 -13.692 5.266 1.00 29.06 184 ASP A C 1
ATOM 1471 O O . ASP A 1 184 ? 18.061 -13.866 5.372 1.00 29.06 184 ASP A O 1
ATOM 1475 N N . ARG A 1 185 ? 20.068 -14.492 4.543 1.00 34.06 185 ARG A N 1
ATOM 1476 C CA . ARG A 1 185 ? 19.644 -15.574 3.642 1.00 34.06 185 ARG A CA 1
ATOM 1477 C C . ARG A 1 185 ? 19.496 -16.915 4.348 1.00 34.06 185 ARG A C 1
ATOM 1479 O O . ARG A 1 185 ? 20.362 -17.206 5.200 1.00 34.06 185 ARG A O 1
#

Organism: Camponotus floridanus (NCBI:txid104421)

Radius of gyration: 18.43 Å; chains: 1; bounding box: 44×38×51 Å

Sequence (185 aa):
MFSLIALAGNVEMTFADVEAETILERAATWLWSQRDKDAGWGNDTHRVLLVLRLANLSRDDNVTPSAPPLELQLTAKQMELEIVLLLWRHREVGFSPVRLAHYTLAMNAMCMDPRQFYGHDLIGTLQHHEPPTDYEFTLTALAACSAQAHVRKRQMRRLLDIASTPQNYNIGGLPQNYYIIKIDR

InterPro domains:
  IPR051588 Eukaryotic Cobalamin Transport [PTHR10559] (4-166)